Protein AF-A0A7H4PMA8-F1 (afdb_monomer_lite)

Foldseek 3Di:
DDLAPDPPCPDPLRDDDDDPVLVCVCVVPPDPVSSVVVSVVSVVVVVVVVVVVVVVVLQCLVLLLVQLVCLVPDDDDPPQQFDPLLVVLVVLDDCVVDDVVSVVLSVLCRRCVVVSVVSLVVVCVVPNCSSVSVLVVLLVLLVVCVVVVDDPVVSLVVQLVVSCVSNVDPPSVSSSSVSSNSSRPPPSSD

Sequence (190 aa):
MSNFFCDDVDSEDNLIALCRDCHKLFDNPRTIEGYREMYAIKKQLRQAAQIKNSQFNFKIEEEIKEIIDILSTLEPSEGSQLSYKAMRVDDKILPESGPAFKIKVKAQVAYFYTEIKKLFQQLDQRVPNTSEIIFNEVKTYYLILKRENLSQSEIYNHLINWIKTNTKETNSVAAEVLVCFFIQNCEVYS

Secondary structure (DSSP, 8-state):
----SSSSTT-TTT-----HHHHHHHHTT--HHHHHHHHHHHHHHHHHHHHHHHHH---THHHHHHHHHHHHH----TT----GGGGGGGGTS-GGG-HHHHHHHHHHHHHHHHHHHHHHHHHHHHSTTHHHHHHHHHHHHHHHHHHTT--HHHHHHHHHHHHHHHHT---HHHHHHHHHHHHHHSGGG-

Radius of gyration: 24.27 Å; chains: 1; bounding box: 62×29×68 Å

Structure (mmCIF, N/CA/C/O backbone):
data_AF-A0A7H4PMA8-F1
#
_entry.id   AF-A0A7H4PMA8-F1
#
loop_
_atom_site.group_PDB
_atom_site.id
_atom_site.type_symbol
_atom_site.label_atom_id
_atom_site.label_alt_id
_atom_site.label_comp_id
_atom_site.label_asym_id
_atom_site.label_entity_id
_atom_site.label_seq_id
_atom_site.pdbx_PDB_ins_code
_atom_site.Cartn_x
_atom_site.Cartn_y
_atom_site.Cartn_z
_atom_site.occupancy
_atom_site.B_iso_or_equiv
_atom_site.auth_seq_id
_atom_site.auth_comp_id
_atom_site.auth_asym_id
_atom_site.auth_atom_id
_atom_site.pdbx_PDB_model_num
ATOM 1 N N . MET A 1 1 ? 5.450 0.278 -38.776 1.00 45.16 1 MET A N 1
ATOM 2 C CA . MET A 1 1 ? 5.691 0.377 -37.322 1.00 45.16 1 MET A CA 1
ATOM 3 C C . MET A 1 1 ? 7.016 1.089 -37.149 1.00 45.16 1 MET A C 1
ATOM 5 O O . MET A 1 1 ? 7.977 0.676 -37.787 1.00 45.16 1 MET A O 1
ATOM 9 N N . SER A 1 2 ? 7.039 2.207 -36.429 1.00 52.31 2 SER A N 1
ATOM 10 C CA . SER A 1 2 ? 8.261 2.970 -36.169 1.00 52.31 2 SER A CA 1
ATOM 11 C C . SER A 1 2 ? 9.235 2.113 -35.352 1.00 52.31 2 SER A C 1
ATOM 13 O O . SER A 1 2 ? 8.844 1.481 -34.376 1.00 52.31 2 SER A O 1
ATOM 15 N N . ASN A 1 3 ? 10.499 2.054 -35.779 1.00 66.56 3 ASN A N 1
ATOM 16 C CA . ASN A 1 3 ? 11.561 1.295 -35.104 1.00 66.56 3 ASN A CA 1
ATOM 17 C C . ASN A 1 3 ? 12.288 2.128 -34.029 1.00 66.56 3 ASN A C 1
ATOM 19 O O . ASN A 1 3 ? 13.407 1.802 -33.648 1.00 66.56 3 ASN A O 1
ATOM 23 N N . PHE A 1 4 ? 11.675 3.214 -33.565 1.00 73.25 4 PHE A N 1
ATOM 24 C CA . PHE A 1 4 ? 12.278 4.154 -32.628 1.00 73.25 4 PHE A CA 1
ATOM 25 C C . PHE A 1 4 ? 11.574 4.086 -31.277 1.00 73.25 4 PHE A C 1
ATOM 27 O O . PHE A 1 4 ? 10.387 3.772 -31.190 1.00 73.25 4 PHE A O 1
ATOM 34 N N . PHE A 1 5 ? 12.327 4.340 -30.213 1.00 80.38 5 PHE A N 1
ATOM 35 C CA . PHE A 1 5 ? 11.797 4.458 -28.859 1.00 80.38 5 PHE A CA 1
ATOM 36 C C . PHE A 1 5 ? 11.250 5.857 -28.565 1.00 80.38 5 PHE A C 1
ATOM 38 O O . PHE A 1 5 ? 10.381 5.993 -27.709 1.00 80.38 5 PHE A O 1
ATOM 45 N N . CYS A 1 6 ? 11.766 6.864 -29.265 1.00 84.06 6 CYS A N 1
ATOM 46 C CA . CYS A 1 6 ? 11.319 8.249 -29.241 1.00 84.06 6 CYS A CA 1
ATOM 47 C C . CYS A 1 6 ? 11.193 8.746 -30.686 1.00 84.06 6 CYS A C 1
ATOM 49 O O . CYS A 1 6 ? 12.020 8.378 -31.522 1.00 84.06 6 CYS A O 1
ATOM 51 N N . ASP A 1 7 ? 10.184 9.570 -30.972 1.00 84.75 7 ASP A N 1
ATOM 52 C CA . ASP A 1 7 ? 9.989 10.150 -32.307 1.00 84.75 7 ASP A CA 1
ATOM 53 C C . ASP A 1 7 ? 11.107 11.138 -32.683 1.00 84.75 7 ASP A C 1
ATOM 55 O O . ASP A 1 7 ? 11.393 11.325 -33.865 1.00 84.75 7 ASP A O 1
ATOM 59 N N . ASP A 1 8 ? 11.777 11.722 -31.682 1.00 87.12 8 ASP A N 1
ATOM 60 C CA . ASP A 1 8 ? 13.037 12.435 -31.874 1.00 87.12 8 ASP A CA 1
ATOM 61 C C . ASP A 1 8 ? 14.175 11.433 -32.115 1.00 87.12 8 ASP A C 1
ATOM 63 O O . ASP A 1 8 ? 14.584 10.686 -31.221 1.00 87.12 8 ASP A O 1
ATOM 67 N N . VAL A 1 9 ? 14.686 11.417 -33.345 1.00 82.31 9 VAL A N 1
ATOM 68 C CA . VAL A 1 9 ? 15.736 10.496 -33.800 1.00 82.31 9 VAL A CA 1
ATOM 69 C C . VAL A 1 9 ? 17.037 10.628 -33.012 1.00 82.31 9 VAL A C 1
ATOM 71 O O . VAL A 1 9 ? 17.706 9.612 -32.818 1.00 82.31 9 VAL A O 1
ATOM 74 N N . ASP A 1 10 ? 17.348 11.820 -32.500 1.00 83.69 10 ASP A N 1
ATOM 75 C CA . ASP A 1 10 ? 18.584 12.099 -31.759 1.00 83.69 10 ASP A CA 1
ATOM 76 C C . ASP A 1 10 ? 18.423 11.933 -30.239 1.00 83.69 10 ASP A C 1
ATOM 78 O O . ASP A 1 10 ? 19.371 12.131 -29.476 1.00 83.69 10 ASP A O 1
ATOM 82 N N . SER A 1 11 ? 17.241 11.509 -29.783 1.00 88.12 11 SER A N 1
ATOM 83 C CA . SER A 1 11 ? 16.988 11.210 -28.376 1.00 88.12 11 SER A CA 1
ATOM 84 C C . SER A 1 11 ? 17.951 10.149 -27.837 1.00 88.12 11 SER A C 1
ATOM 86 O O . SER A 1 11 ? 18.178 9.105 -28.456 1.00 88.12 11 SER A O 1
ATOM 88 N N . GLU A 1 12 ? 18.435 10.345 -26.610 1.00 84.81 12 GLU A N 1
ATOM 89 C CA . GLU A 1 12 ? 19.245 9.360 -25.877 1.00 84.81 12 GLU A CA 1
ATOM 90 C C . GLU A 1 12 ? 18.550 7.991 -25.740 1.00 84.81 12 GLU A C 1
ATOM 92 O O . GLU A 1 12 ? 19.199 6.942 -25.614 1.00 84.81 12 GLU A O 1
ATOM 97 N N . ASP A 1 13 ? 17.216 7.971 -25.814 1.00 84.94 13 ASP A N 1
ATOM 98 C CA . ASP A 1 13 ? 16.426 6.743 -25.820 1.00 84.94 13 ASP A CA 1
ATOM 99 C C . ASP A 1 13 ? 16.689 5.872 -27.055 1.00 84.94 13 ASP A C 1
ATOM 101 O O . ASP A 1 13 ? 16.584 4.645 -26.964 1.00 84.94 13 ASP A O 1
ATOM 105 N N . ASN A 1 14 ? 17.084 6.484 -28.173 1.00 87.00 14 ASN A N 1
ATOM 106 C CA . ASN A 1 14 ? 17.421 5.818 -29.429 1.00 87.00 14 ASN A CA 1
ATOM 107 C C . ASN A 1 14 ? 18.918 5.464 -29.543 1.00 87.00 14 ASN A C 1
ATOM 109 O O . ASN A 1 14 ? 19.291 4.675 -30.413 1.00 87.00 14 ASN A O 1
ATOM 113 N N . LEU A 1 15 ? 19.777 5.982 -28.655 1.00 89.19 15 LEU A N 1
ATOM 114 C CA . LEU A 1 15 ? 21.225 5.745 -28.672 1.00 89.19 15 LEU A CA 1
ATOM 115 C C . LEU A 1 15 ? 21.627 4.536 -27.814 1.00 89.19 15 LEU A C 1
ATOM 117 O O . LEU A 1 15 ? 21.090 4.315 -26.730 1.00 89.19 15 LEU A O 1
ATOM 121 N N . ILE A 1 16 ? 22.617 3.753 -28.248 1.00 90.06 16 ILE A N 1
ATOM 122 C CA . ILE A 1 16 ? 23.201 2.656 -27.458 1.00 90.06 16 ILE A CA 1
ATOM 123 C C . ILE A 1 16 ? 24.719 2.822 -27.369 1.00 90.06 16 ILE A C 1
ATOM 125 O O . ILE A 1 16 ? 25.398 2.994 -28.377 1.00 90.06 16 ILE A O 1
ATOM 129 N N . ALA A 1 17 ? 25.255 2.773 -26.149 1.00 91.19 17 ALA A N 1
ATOM 130 C CA . ALA A 1 17 ? 26.694 2.803 -25.932 1.00 91.19 17 ALA A CA 1
ATOM 131 C C . ALA A 1 17 ? 27.291 1.421 -26.231 1.00 91.19 17 ALA A C 1
ATOM 133 O O . ALA A 1 17 ? 26.877 0.420 -25.645 1.00 91.19 17 ALA A O 1
ATOM 134 N N . LEU A 1 18 ? 28.276 1.375 -27.127 1.00 91.81 18 LEU A N 1
ATOM 135 C CA . LE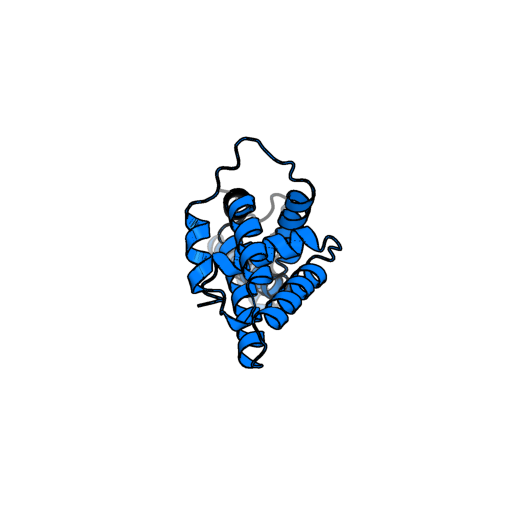U A 1 18 ? 28.981 0.158 -27.522 1.00 91.81 18 LEU A CA 1
ATOM 136 C C . LEU A 1 18 ? 30.476 0.307 -27.239 1.00 91.81 18 LEU A C 1
ATOM 138 O O . LEU A 1 18 ? 31.039 1.396 -27.361 1.00 91.81 18 LEU A O 1
ATOM 142 N N . CYS A 1 19 ? 31.143 -0.798 -26.900 1.00 94.88 19 CYS A N 1
ATOM 143 C CA . CYS A 1 19 ? 32.602 -0.818 -26.915 1.00 94.88 19 CYS A CA 1
ATOM 144 C C . CYS A 1 19 ? 33.119 -0.735 -28.362 1.00 94.88 19 CYS A C 1
ATOM 146 O O . CYS A 1 19 ? 32.370 -0.924 -29.325 1.00 94.88 19 CYS A O 1
ATOM 148 N N . ARG A 1 20 ? 34.424 -0.492 -28.519 1.00 94.06 20 ARG A N 1
ATOM 149 C CA . ARG A 1 20 ? 35.058 -0.329 -29.834 1.00 94.06 20 ARG A CA 1
ATOM 150 C C . ARG A 1 20 ? 34.808 -1.516 -30.772 1.00 94.06 20 ARG A C 1
ATOM 152 O O . ARG A 1 20 ? 34.536 -1.308 -31.952 1.00 94.06 20 ARG A O 1
ATOM 159 N N . ASP A 1 21 ? 34.879 -2.735 -30.247 1.00 93.94 21 ASP A N 1
ATOM 160 C CA . ASP A 1 21 ? 34.733 -3.952 -31.047 1.00 93.94 21 ASP A CA 1
ATOM 161 C C . ASP A 1 21 ? 33.276 -4.181 -31.467 1.00 93.94 21 ASP A C 1
ATOM 163 O O . ASP A 1 21 ? 33.011 -4.415 -32.646 1.00 93.94 21 ASP A O 1
ATOM 167 N N . CYS A 1 22 ? 32.321 -4.011 -30.544 1.00 91.62 22 CYS A N 1
ATOM 168 C CA . CYS A 1 22 ? 30.890 -4.105 -30.848 1.00 91.62 22 CYS A CA 1
ATOM 169 C C . CYS A 1 22 ? 30.445 -3.034 -31.851 1.00 91.62 22 CYS A C 1
ATOM 171 O O . CYS A 1 22 ? 29.685 -3.334 -32.766 1.00 91.62 22 CYS A O 1
ATOM 173 N N . HIS A 1 23 ? 30.955 -1.804 -31.727 1.00 91.75 23 HIS A N 1
ATOM 174 C CA . HIS A 1 2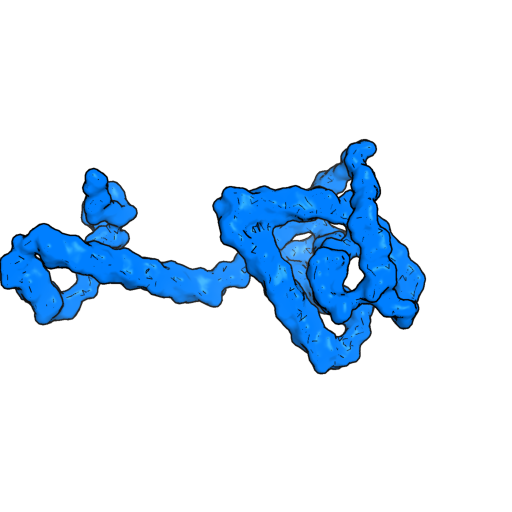3 ? 30.691 -0.741 -32.698 1.00 91.75 23 HIS A CA 1
ATOM 175 C C . HIS A 1 23 ? 31.226 -1.111 -34.084 1.00 91.75 23 HIS A C 1
ATOM 177 O O . HIS A 1 23 ? 30.545 -0.937 -35.092 1.00 91.75 23 HIS A O 1
ATOM 183 N N . LYS A 1 24 ? 32.455 -1.636 -34.154 1.00 90.94 24 LYS A N 1
ATOM 184 C CA . LYS A 1 24 ? 33.065 -2.031 -35.426 1.00 90.94 24 LYS A CA 1
ATOM 185 C C . LYS A 1 24 ? 32.276 -3.149 -36.109 1.00 90.94 24 LYS A C 1
ATOM 187 O O . LYS A 1 24 ? 32.095 -3.070 -37.322 1.00 90.94 24 LYS A O 1
ATOM 192 N N . LEU A 1 25 ? 31.820 -4.141 -35.340 1.00 88.69 25 LEU A N 1
ATOM 193 C CA . LEU A 1 25 ? 30.986 -5.247 -35.817 1.00 88.69 25 LEU A CA 1
ATOM 194 C C . LEU A 1 25 ? 29.628 -4.753 -36.331 1.00 88.69 25 LEU A C 1
ATOM 196 O O . LEU A 1 25 ? 29.161 -5.215 -37.364 1.00 88.69 25 LEU A O 1
ATOM 200 N N . PHE A 1 26 ? 29.021 -3.800 -35.625 1.00 88.31 26 PHE A N 1
ATOM 201 C CA . PHE A 1 26 ? 27.710 -3.259 -35.969 1.00 88.31 26 PHE A CA 1
ATOM 202 C C . PHE A 1 26 ? 27.715 -2.407 -37.250 1.00 88.31 26 PHE A C 1
ATOM 204 O O . PHE A 1 26 ? 26.795 -2.515 -38.059 1.00 88.31 26 PHE A O 1
ATOM 211 N N . ASP A 1 27 ? 28.744 -1.579 -37.454 1.00 88.00 27 ASP A N 1
ATOM 212 C CA . ASP A 1 27 ? 28.776 -0.620 -38.568 1.00 88.00 27 ASP A CA 1
ATOM 213 C C . ASP A 1 27 ? 29.417 -1.153 -39.863 1.00 88.00 27 ASP A C 1
ATOM 215 O O . ASP A 1 27 ? 29.292 -0.509 -40.906 1.00 88.00 27 ASP A O 1
ATOM 219 N N . ASN A 1 28 ? 30.081 -2.319 -39.851 1.00 88.19 28 ASN A N 1
ATOM 220 C CA . ASN A 1 28 ? 30.852 -2.817 -41.003 1.00 88.19 28 ASN A CA 1
ATOM 221 C C . ASN A 1 28 ? 30.579 -4.304 -41.343 1.00 88.19 28 ASN A C 1
ATOM 223 O O . ASN A 1 28 ? 31.344 -5.169 -40.909 1.00 88.19 28 ASN A O 1
ATOM 227 N N . PRO A 1 29 ? 29.577 -4.621 -42.190 1.00 87.00 29 PRO A N 1
ATOM 228 C CA . PRO A 1 29 ? 28.610 -3.705 -42.792 1.00 87.00 29 PRO A CA 1
ATOM 229 C C . PRO A 1 29 ? 27.415 -3.447 -41.873 1.00 87.00 29 PRO A C 1
ATOM 231 O O . PRO A 1 29 ? 26.952 -4.334 -41.157 1.00 87.00 29 PRO A O 1
ATOM 234 N N . ARG A 1 30 ? 26.846 -2.248 -41.973 1.00 87.31 30 ARG A N 1
ATOM 235 C CA . ARG A 1 30 ? 25.584 -1.923 -41.314 1.00 87.31 30 ARG A CA 1
ATOM 236 C C . ARG A 1 30 ? 24.423 -2.649 -41.997 1.00 87.31 30 ARG A C 1
ATOM 238 O O . ARG A 1 30 ? 24.184 -2.460 -43.189 1.00 87.31 30 ARG A O 1
ATOM 245 N N . THR A 1 31 ? 23.701 -3.474 -41.242 1.00 92.06 31 THR A N 1
ATOM 246 C CA . THR A 1 31 ? 22.583 -4.299 -41.737 1.00 92.06 31 THR A CA 1
ATOM 247 C C . THR A 1 31 ? 21.291 -4.027 -40.966 1.00 92.06 31 THR A C 1
ATOM 249 O O . THR A 1 31 ? 21.311 -3.532 -39.835 1.00 92.06 31 THR A O 1
ATOM 252 N N . ILE A 1 32 ? 20.145 -4.355 -41.571 1.00 89.38 32 ILE A N 1
ATOM 253 C CA . ILE A 1 32 ? 18.831 -4.234 -40.917 1.00 89.38 32 ILE A CA 1
ATOM 254 C C . ILE A 1 32 ? 18.737 -5.226 -39.751 1.00 89.38 32 ILE A C 1
ATOM 256 O O . ILE A 1 32 ? 18.191 -4.902 -38.696 1.00 89.38 32 ILE A O 1
ATOM 260 N N . GLU A 1 33 ? 19.290 -6.422 -39.928 1.00 89.50 33 GLU A N 1
ATOM 261 C CA . GLU A 1 33 ? 19.344 -7.487 -38.932 1.00 89.50 33 GLU A CA 1
ATOM 262 C C . GLU A 1 33 ? 20.153 -7.045 -37.711 1.00 89.50 33 GLU A C 1
ATOM 264 O O . GLU A 1 33 ? 19.636 -7.097 -36.595 1.00 89.50 33 GLU A O 1
ATOM 269 N N . GLY A 1 34 ? 21.360 -6.507 -37.926 1.00 89.38 34 GLY A N 1
ATOM 270 C CA . GLY A 1 34 ? 22.191 -5.967 -36.849 1.00 89.38 34 GLY A CA 1
ATOM 271 C C . GLY A 1 34 ? 21.515 -4.806 -36.117 1.00 89.38 34 GLY A C 1
ATOM 272 O O . GLY A 1 34 ? 21.590 -4.710 -34.894 1.00 89.38 34 GLY A O 1
ATOM 273 N N . TYR A 1 35 ? 20.780 -3.945 -36.830 1.00 89.50 35 TYR A N 1
ATOM 274 C CA . TYR A 1 35 ? 19.999 -2.878 -36.194 1.00 89.50 35 TYR A CA 1
ATOM 275 C C . TYR A 1 35 ? 18.885 -3.429 -35.297 1.00 89.50 35 TYR A C 1
ATOM 277 O O . TYR A 1 35 ? 18.712 -2.960 -34.172 1.00 89.50 35 TYR A O 1
ATOM 285 N N . ARG A 1 36 ? 18.143 -4.445 -35.754 1.00 89.88 36 ARG A N 1
ATOM 286 C CA . ARG A 1 36 ? 17.092 -5.091 -34.949 1.00 89.88 36 ARG A CA 1
ATOM 287 C C . ARG A 1 36 ? 17.658 -5.773 -33.708 1.00 89.88 36 ARG A C 1
ATOM 289 O O . ARG A 1 36 ? 17.023 -5.718 -32.656 1.00 89.88 36 ARG A O 1
ATOM 296 N N . GLU A 1 37 ? 18.841 -6.371 -33.815 1.00 90.88 37 GLU A N 1
ATOM 297 C CA . GLU A 1 37 ? 19.554 -6.944 -32.673 1.00 90.88 37 GLU A CA 1
ATOM 298 C C . GLU A 1 37 ? 19.918 -5.861 -31.649 1.00 90.88 37 GLU A C 1
ATOM 300 O O . GLU A 1 37 ? 19.558 -5.980 -30.477 1.00 90.88 37 GLU A O 1
ATOM 305 N N . MET A 1 38 ? 20.522 -4.751 -32.087 1.00 91.19 38 MET A N 1
ATOM 306 C CA . MET A 1 38 ? 20.848 -3.629 -31.197 1.00 91.19 38 MET A CA 1
ATOM 307 C C . MET A 1 38 ? 19.602 -3.004 -30.562 1.00 91.19 38 MET A C 1
ATOM 309 O O . MET A 1 38 ? 19.615 -2.681 -29.373 1.00 91.19 38 MET A O 1
ATOM 313 N N . TYR A 1 39 ? 18.503 -2.882 -31.311 1.00 90.81 39 TYR A N 1
ATOM 314 C CA . TYR A 1 39 ? 17.219 -2.427 -30.779 1.00 90.81 39 TYR A CA 1
ATOM 315 C C . TYR A 1 39 ? 16.699 -3.371 -29.685 1.00 90.81 39 TYR A C 1
ATOM 317 O O . TYR A 1 39 ? 16.276 -2.912 -28.623 1.00 90.81 39 TYR A O 1
ATOM 325 N N . ALA A 1 40 ? 16.762 -4.688 -29.904 1.00 91.56 40 ALA A N 1
ATOM 326 C CA . ALA A 1 40 ? 16.352 -5.679 -28.913 1.00 91.56 40 ALA A CA 1
ATOM 327 C C . ALA A 1 40 ? 17.216 -5.605 -27.642 1.00 91.56 40 ALA A C 1
ATOM 329 O O . ALA A 1 40 ? 16.668 -5.590 -26.537 1.00 91.56 40 ALA A O 1
ATOM 330 N N . ILE A 1 41 ? 18.538 -5.465 -27.789 1.00 92.81 41 ILE A N 1
ATOM 331 C CA . ILE A 1 41 ? 19.471 -5.280 -26.668 1.00 92.81 41 ILE A CA 1
ATOM 332 C C . ILE A 1 41 ? 19.146 -3.988 -25.910 1.00 92.81 41 ILE A C 1
ATOM 334 O O . ILE A 1 41 ? 18.966 -4.022 -24.693 1.00 92.81 41 ILE A O 1
ATOM 338 N N . LYS A 1 42 ? 18.996 -2.846 -26.598 1.00 92.56 42 LYS A N 1
ATOM 339 C CA . LYS A 1 42 ? 18.625 -1.567 -25.965 1.00 92.56 42 LYS A CA 1
ATOM 340 C C . LYS A 1 42 ? 17.293 -1.687 -25.229 1.00 92.56 42 LYS A C 1
ATOM 342 O O . LYS A 1 42 ? 17.188 -1.201 -24.106 1.00 92.56 42 LYS A O 1
ATOM 347 N N . LYS A 1 43 ? 16.296 -2.365 -25.808 1.00 92.31 43 LYS A N 1
ATOM 348 C CA . LYS A 1 43 ? 15.000 -2.607 -25.159 1.00 92.31 43 LYS A CA 1
ATOM 349 C C . LYS A 1 43 ? 15.170 -3.370 -23.845 1.00 92.31 43 LYS A C 1
ATOM 351 O O . LYS A 1 43 ? 14.629 -2.938 -22.831 1.00 92.31 43 LYS A O 1
ATOM 356 N N . GLN A 1 44 ? 15.946 -4.454 -23.848 1.00 92.06 44 GLN A N 1
ATOM 357 C CA . GLN A 1 44 ? 16.232 -5.239 -22.643 1.00 92.06 44 GLN A CA 1
ATOM 358 C C . GLN A 1 44 ? 16.992 -4.421 -21.593 1.00 92.06 44 GLN A C 1
ATOM 360 O O . GLN A 1 44 ? 16.623 -4.437 -20.422 1.00 92.06 44 GLN A O 1
ATOM 365 N N . LEU A 1 45 ? 18.008 -3.655 -22.003 1.00 91.56 45 LEU A N 1
ATOM 366 C CA . LEU A 1 45 ? 18.774 -2.791 -21.102 1.00 91.56 45 LEU A CA 1
ATOM 367 C C . LEU A 1 45 ? 17.905 -1.690 -20.484 1.00 91.56 45 LEU A C 1
ATOM 369 O O . LEU A 1 45 ? 18.016 -1.435 -19.287 1.00 91.56 45 LEU A O 1
ATOM 373 N N . ARG A 1 46 ? 17.010 -1.066 -21.263 1.00 89.69 46 ARG A N 1
ATOM 374 C CA . ARG A 1 46 ? 16.050 -0.074 -20.751 1.00 89.69 46 ARG A CA 1
ATOM 375 C C . ARG A 1 46 ? 15.092 -0.703 -19.751 1.00 89.69 46 ARG A C 1
ATOM 377 O O . ARG A 1 46 ? 14.905 -0.140 -18.681 1.00 89.69 46 ARG A O 1
ATOM 384 N N . GLN A 1 47 ? 14.535 -1.871 -20.064 1.00 87.50 47 GLN A N 1
ATOM 385 C CA . GLN A 1 47 ? 13.663 -2.597 -19.140 1.00 87.50 47 GLN A CA 1
ATOM 386 C C . GLN A 1 47 ? 14.396 -2.950 -17.841 1.00 87.50 47 GLN A C 1
ATOM 388 O O . GLN A 1 47 ? 13.884 -2.681 -16.760 1.00 87.50 47 GLN A O 1
ATOM 393 N N . ALA A 1 48 ? 15.621 -3.472 -17.922 1.00 87.38 48 ALA A N 1
ATOM 394 C CA . ALA A 1 48 ? 16.432 -3.781 -16.747 1.00 87.38 48 ALA A CA 1
ATOM 395 C C . ALA A 1 48 ? 16.763 -2.527 -15.918 1.00 87.38 48 ALA A C 1
ATOM 397 O O . ALA A 1 48 ? 16.691 -2.564 -14.691 1.00 87.38 48 ALA A O 1
ATOM 398 N N . ALA A 1 49 ? 17.084 -1.406 -16.571 1.00 85.69 49 ALA A N 1
ATOM 399 C CA . ALA A 1 49 ? 17.328 -0.131 -15.903 1.00 85.69 49 ALA A CA 1
ATOM 400 C C . ALA A 1 49 ? 16.059 0.419 -15.234 1.00 85.69 49 ALA A C 1
ATOM 402 O O . ALA A 1 49 ? 16.125 0.871 -14.095 1.00 85.69 49 ALA A O 1
ATOM 403 N N . GLN A 1 50 ? 14.904 0.330 -15.900 1.00 82.69 50 GLN A N 1
ATOM 404 C CA . GLN A 1 50 ? 13.607 0.704 -15.334 1.00 82.69 50 GLN A CA 1
ATOM 405 C C . GLN A 1 50 ? 13.270 -0.145 -14.109 1.00 82.69 50 GLN A C 1
ATOM 407 O O . GLN A 1 50 ? 12.950 0.424 -13.075 1.00 82.69 50 GLN A O 1
ATOM 412 N N . ILE A 1 51 ? 13.427 -1.472 -14.187 1.00 80.88 51 ILE A N 1
ATOM 413 C CA . ILE A 1 51 ? 13.208 -2.391 -13.058 1.00 80.88 51 ILE A CA 1
ATOM 414 C C . ILE A 1 51 ? 14.137 -2.046 -11.888 1.00 80.88 51 ILE A C 1
ATOM 416 O O . ILE A 1 51 ? 13.704 -1.957 -10.738 1.00 80.88 51 ILE A O 1
ATOM 420 N N . LYS A 1 52 ? 15.420 -1.810 -12.177 1.00 78.69 52 LYS A N 1
ATOM 421 C CA . LYS A 1 52 ? 16.406 -1.434 -11.161 1.00 78.69 52 LYS A CA 1
ATOM 422 C C . LYS A 1 52 ? 16.052 -0.099 -10.505 1.00 78.69 52 LYS A C 1
ATOM 424 O O . LYS A 1 52 ? 16.147 0.011 -9.291 1.00 78.69 52 LYS A O 1
ATOM 429 N N . ASN A 1 53 ? 15.609 0.891 -11.276 1.00 73.31 53 ASN A N 1
ATOM 430 C CA . ASN A 1 53 ? 15.176 2.182 -10.744 1.00 73.31 53 ASN A CA 1
ATOM 431 C C . ASN A 1 53 ? 13.862 2.068 -9.954 1.00 73.31 53 ASN A C 1
ATOM 433 O O . ASN A 1 53 ? 13.748 2.670 -8.890 1.00 73.31 53 ASN A O 1
ATOM 437 N N . SER A 1 54 ? 12.901 1.254 -10.406 1.00 63.31 54 SER A N 1
ATOM 438 C CA . SER A 1 54 ? 11.665 0.996 -9.655 1.00 63.31 54 SER A CA 1
ATOM 439 C C . SER A 1 54 ? 11.932 0.285 -8.331 1.00 63.31 54 SER A C 1
ATOM 441 O O . SER A 1 54 ? 11.228 0.534 -7.364 1.00 63.31 54 SER A O 1
ATOM 443 N N . GLN A 1 55 ? 12.990 -0.528 -8.241 1.00 57.53 55 GLN A N 1
ATOM 444 C CA . GLN A 1 55 ? 13.390 -1.194 -6.998 1.00 57.53 55 GLN A CA 1
ATOM 445 C C . GLN A 1 55 ? 13.797 -0.203 -5.889 1.00 57.53 55 GLN A C 1
ATOM 447 O O . GLN A 1 55 ? 13.657 -0.525 -4.713 1.00 57.53 55 GLN A O 1
ATOM 452 N N . PHE A 1 56 ? 14.255 1.003 -6.246 1.00 50.97 56 PHE A N 1
ATOM 453 C CA . PHE A 1 56 ? 14.541 2.089 -5.295 1.00 50.97 56 PHE A CA 1
ATOM 454 C C . PHE A 1 56 ? 13.349 3.037 -5.078 1.00 50.97 56 PHE A C 1
ATOM 456 O O . PHE A 1 56 ? 13.320 3.756 -4.082 1.00 50.97 56 PHE A O 1
ATOM 463 N N . ASN A 1 57 ? 12.368 3.012 -5.985 1.00 48.38 57 ASN A N 1
ATOM 464 C CA . ASN A 1 57 ? 11.193 3.886 -6.007 1.00 48.38 57 ASN A CA 1
ATOM 465 C C . ASN A 1 57 ? 9.887 3.144 -5.668 1.00 48.38 57 ASN A C 1
ATOM 467 O O . ASN A 1 57 ? 8.824 3.598 -6.080 1.00 48.38 57 ASN A O 1
ATOM 471 N N . PHE A 1 58 ? 9.935 2.037 -4.916 1.00 52.75 58 PHE A N 1
ATOM 472 C CA . PHE A 1 58 ? 8.760 1.401 -4.285 1.00 52.75 58 PHE A CA 1
ATOM 473 C C . PHE A 1 58 ? 8.180 2.316 -3.189 1.00 52.75 58 PHE A C 1
ATOM 475 O O . PHE A 1 58 ? 8.125 1.998 -2.007 1.00 52.75 58 PHE A O 1
ATOM 482 N N . LYS A 1 59 ? 7.829 3.537 -3.570 1.00 57.12 59 LYS A N 1
ATOM 483 C CA . LYS A 1 59 ? 7.200 4.520 -2.716 1.00 57.12 59 LYS A CA 1
ATOM 484 C C . LYS A 1 59 ? 5.731 4.481 -3.063 1.00 57.12 59 LYS A C 1
ATOM 486 O O . LYS A 1 59 ? 5.253 5.338 -3.787 1.00 57.12 59 LYS A O 1
ATOM 491 N N . ILE A 1 60 ? 5.015 3.558 -2.430 1.00 63.00 60 ILE A N 1
ATOM 492 C CA . ILE A 1 60 ? 3.555 3.642 -2.288 1.00 63.00 60 ILE A CA 1
ATOM 493 C C . ILE A 1 60 ? 3.102 4.901 -1.510 1.00 63.00 60 ILE A C 1
ATOM 495 O O . ILE A 1 60 ? 1.937 5.044 -1.147 1.00 63.00 60 ILE A O 1
ATOM 499 N N . GLU A 1 61 ? 4.049 5.790 -1.184 1.00 72.38 61 GLU A N 1
ATOM 500 C CA . GLU A 1 61 ? 3.871 7.055 -0.488 1.00 72.38 61 GLU A CA 1
ATOM 501 C C . GLU A 1 61 ? 2.865 7.946 -1.216 1.00 72.38 61 GLU A C 1
ATOM 503 O O . GLU A 1 61 ? 2.010 8.525 -0.553 1.00 72.38 61 GLU A O 1
ATOM 508 N N . GLU A 1 62 ? 2.934 8.042 -2.548 1.00 81.00 62 GLU A N 1
ATOM 509 C CA . GLU A 1 62 ? 2.056 8.927 -3.321 1.00 81.00 62 GLU A CA 1
ATOM 510 C C . GLU A 1 62 ? 0.633 8.365 -3.415 1.00 81.00 62 GLU A C 1
ATOM 512 O O . GLU A 1 62 ? -0.331 9.091 -3.176 1.00 81.00 62 GLU A O 1
ATOM 517 N N . GLU A 1 63 ? 0.482 7.062 -3.655 1.00 84.81 63 GLU A N 1
ATOM 518 C CA . GLU A 1 63 ? -0.825 6.412 -3.750 1.00 84.81 63 GLU A CA 1
ATOM 519 C C . GLU A 1 63 ? -1.538 6.329 -2.396 1.00 84.81 63 GLU A C 1
ATOM 521 O O . GLU A 1 63 ? -2.739 6.589 -2.311 1.00 84.81 63 GLU A O 1
ATOM 526 N N . ILE A 1 64 ? -0.819 6.007 -1.311 1.00 84.38 64 ILE A N 1
ATOM 527 C CA . ILE A 1 64 ? -1.397 6.052 0.041 1.00 84.38 64 ILE A CA 1
ATOM 528 C C . ILE A 1 64 ? -1.752 7.497 0.403 1.00 84.38 64 ILE A C 1
ATOM 530 O O . ILE A 1 64 ? -2.811 7.724 0.993 1.00 84.38 64 ILE A O 1
ATOM 534 N N . LYS A 1 65 ? -0.906 8.474 0.057 1.00 86.25 65 LYS A N 1
ATOM 535 C CA . LYS A 1 65 ? -1.196 9.891 0.299 1.00 86.25 65 LYS A CA 1
ATOM 536 C C . LYS A 1 65 ? -2.475 10.327 -0.408 1.00 86.25 65 LYS A C 1
ATOM 538 O O . LYS A 1 65 ? -3.326 10.923 0.241 1.00 86.25 65 LYS A O 1
ATOM 543 N N . GLU A 1 66 ? -2.664 9.954 -1.672 1.00 88.06 66 GLU A N 1
ATOM 544 C CA . GLU A 1 66 ? -3.895 10.258 -2.410 1.00 88.06 66 GLU A CA 1
ATOM 545 C C . GLU A 1 66 ? -5.138 9.708 -1.690 1.00 88.06 66 GLU A C 1
ATOM 547 O O . GLU A 1 66 ? -6.133 10.416 -1.524 1.00 88.06 66 GLU A O 1
ATOM 552 N N . ILE A 1 67 ? -5.072 8.468 -1.191 1.00 87.75 67 ILE A N 1
ATOM 553 C CA . ILE A 1 67 ? -6.166 7.880 -0.405 1.00 87.75 67 ILE A CA 1
ATOM 554 C C . ILE A 1 67 ? -6.422 8.691 0.870 1.00 87.75 67 ILE A C 1
ATOM 556 O O . ILE A 1 67 ? -7.577 8.961 1.193 1.00 87.75 67 ILE A O 1
ATOM 560 N N . ILE A 1 68 ? -5.374 9.074 1.604 1.00 87.50 68 ILE A N 1
ATOM 561 C CA . ILE A 1 68 ? -5.496 9.858 2.843 1.00 87.50 68 ILE A CA 1
ATOM 562 C C . ILE A 1 68 ? -6.122 11.228 2.572 1.00 87.50 68 ILE A C 1
ATOM 564 O O . ILE A 1 68 ? -7.018 11.636 3.314 1.00 87.50 68 ILE A O 1
ATOM 568 N N . ASP A 1 69 ? -5.693 11.911 1.513 1.00 87.44 69 ASP A N 1
ATOM 569 C CA . ASP A 1 69 ? -6.200 13.230 1.133 1.00 87.44 69 ASP A CA 1
ATOM 570 C C . ASP A 1 69 ? -7.696 13.160 0.805 1.00 87.44 69 ASP A C 1
ATOM 572 O O . ASP A 1 69 ? -8.491 13.956 1.316 1.00 87.44 69 ASP A O 1
ATOM 576 N N . ILE A 1 70 ? -8.122 12.146 0.047 1.00 86.44 70 ILE A N 1
ATOM 577 C CA . ILE A 1 70 ? -9.543 11.933 -0.245 1.00 86.44 70 ILE A CA 1
ATOM 578 C C . ILE A 1 70 ? -10.307 11.601 1.040 1.00 86.44 70 ILE A C 1
ATOM 580 O O . ILE A 1 70 ? -11.308 12.246 1.340 1.00 86.44 70 ILE A O 1
ATOM 584 N N . LEU A 1 71 ? -9.811 10.663 1.855 1.00 85.75 71 LEU A N 1
ATOM 585 C CA . LEU A 1 71 ? -10.434 10.301 3.134 1.00 85.75 71 LEU A CA 1
ATOM 586 C C . LEU A 1 71 ? -10.608 11.504 4.071 1.00 85.75 71 LEU A C 1
ATOM 588 O O . LEU A 1 71 ? -11.581 11.553 4.820 1.00 85.75 71 LEU A O 1
ATOM 592 N N . SER A 1 72 ? -9.690 12.473 4.027 1.00 83.25 72 SER A N 1
ATOM 593 C CA . SER A 1 72 ? -9.743 13.680 4.857 1.00 83.25 72 SER A CA 1
ATOM 594 C C . SER A 1 72 ? -10.847 14.667 4.473 1.00 83.25 72 SER A C 1
ATOM 596 O O . SER A 1 72 ? -11.236 15.491 5.299 1.00 83.25 72 SER A O 1
ATOM 598 N N . THR A 1 73 ? -11.349 14.577 3.241 1.00 84.31 73 THR A N 1
ATOM 599 C CA . THR A 1 73 ? -12.357 15.484 2.671 1.00 84.31 73 THR A CA 1
ATOM 600 C C . THR A 1 73 ? -13.693 14.797 2.401 1.00 84.31 73 THR A C 1
ATOM 602 O O . THR A 1 73 ? -14.643 15.455 1.984 1.00 84.31 73 THR A O 1
ATOM 605 N N . LEU A 1 74 ? -13.791 13.485 2.654 1.00 79.00 74 LEU A N 1
ATOM 606 C CA . LEU A 1 74 ? -15.028 12.733 2.483 1.00 79.00 74 LEU A CA 1
ATOM 607 C C . LEU A 1 74 ? -16.122 13.265 3.409 1.00 79.00 74 LEU A C 1
ATOM 609 O O . LEU A 1 74 ? -16.094 13.068 4.626 1.00 79.00 74 LEU A O 1
ATOM 613 N N . GLU A 1 75 ? -17.133 13.874 2.804 1.00 69.19 75 GLU A N 1
ATOM 614 C CA . GLU A 1 75 ? -18.361 14.213 3.501 1.00 69.19 75 GLU A CA 1
ATOM 615 C C . GLU A 1 75 ? -19.259 12.978 3.675 1.00 69.19 75 GLU A C 1
ATOM 617 O O . GLU A 1 75 ? -19.224 12.041 2.865 1.00 69.19 75 GLU A O 1
ATOM 622 N N . PRO A 1 76 ? -20.099 12.954 4.722 1.00 59.84 76 PRO A N 1
ATOM 623 C CA . PRO A 1 76 ? -21.108 11.923 4.876 1.00 59.84 76 PRO A CA 1
ATOM 624 C C . PRO A 1 76 ? -22.076 11.913 3.695 1.00 59.84 76 PRO A C 1
ATOM 626 O O . PRO A 1 76 ? -22.933 12.782 3.575 1.00 59.84 76 PRO A O 1
ATOM 629 N N . SER A 1 77 ? -21.972 10.906 2.825 1.00 57.25 77 SER A N 1
ATOM 630 C CA . SER A 1 77 ? -23.016 10.661 1.831 1.00 57.25 77 SER A CA 1
ATOM 631 C C . SER A 1 77 ? -24.132 9.811 2.446 1.00 57.25 77 SER A C 1
ATOM 633 O O . SER A 1 77 ? -23.879 8.776 3.074 1.00 57.25 77 SER A O 1
ATOM 635 N N . GLU A 1 78 ? -25.380 10.232 2.228 1.00 48.03 78 GLU A N 1
ATOM 636 C CA . GLU A 1 78 ? -26.608 9.575 2.716 1.00 48.03 78 GLU A CA 1
ATOM 637 C C . GLU A 1 78 ? -26.774 8.123 2.211 1.00 48.03 78 GLU A C 1
ATOM 639 O O . GLU A 1 78 ? -27.603 7.371 2.716 1.00 48.03 78 GLU A O 1
ATOM 644 N N . GLY A 1 79 ? -25.960 7.703 1.234 1.00 49.47 79 GLY A N 1
ATOM 645 C CA . GLY A 1 79 ? -25.950 6.364 0.641 1.00 49.47 79 GLY A CA 1
ATOM 646 C C . GLY A 1 79 ? -24.873 5.417 1.178 1.00 49.47 79 GLY A C 1
ATOM 647 O O . GLY A 1 79 ? -24.669 4.353 0.589 1.00 49.47 79 GLY A O 1
ATOM 648 N N . SER A 1 80 ? -24.164 5.773 2.255 1.00 52.03 80 SER A N 1
ATOM 649 C CA . SER A 1 80 ? -23.177 4.903 2.913 1.00 52.03 80 SER A CA 1
ATOM 650 C C . SER A 1 80 ? -23.864 3.714 3.604 1.00 52.03 80 SER A C 1
ATOM 652 O O . SER A 1 80 ? -24.014 3.642 4.820 1.00 52.03 80 SER A O 1
ATOM 654 N N . GLN A 1 81 ? -24.319 2.744 2.807 1.00 52.34 81 GLN A N 1
ATOM 655 C CA . GLN A 1 81 ? -24.781 1.461 3.319 1.00 52.34 81 GLN A CA 1
ATOM 656 C C . GLN A 1 81 ? -23.636 0.799 4.086 1.00 52.34 81 GLN A C 1
ATOM 658 O O . GLN A 1 81 ? -22.593 0.477 3.511 1.00 52.34 81 GLN A O 1
ATOM 663 N N . LEU A 1 82 ? -23.865 0.585 5.385 1.00 55.25 82 LEU A N 1
ATOM 664 C CA . LEU A 1 82 ? -23.015 -0.218 6.256 1.00 55.25 82 LEU A CA 1
ATOM 665 C C . LEU A 1 82 ? -22.644 -1.516 5.530 1.00 55.25 82 LEU A C 1
ATOM 667 O O . LEU A 1 82 ? -23.505 -2.324 5.176 1.00 55.25 82 LEU A O 1
ATOM 671 N N . SER A 1 83 ? -21.352 -1.710 5.277 1.00 55.75 83 SER A N 1
ATOM 672 C CA . SER A 1 83 ? -20.873 -2.905 4.587 1.00 55.75 83 SER A CA 1
ATOM 673 C C . SER A 1 83 ? -21.127 -4.141 5.455 1.00 55.75 83 SER A C 1
ATOM 675 O O . SER A 1 83 ? -20.553 -4.265 6.536 1.00 55.75 83 SER A O 1
ATOM 677 N N . TYR A 1 84 ? -21.911 -5.111 4.965 1.00 52.00 84 TYR A N 1
ATOM 678 C CA . TYR A 1 84 ? -22.102 -6.419 5.624 1.00 52.00 84 TYR A CA 1
ATOM 679 C C . TYR A 1 84 ? -20.769 -7.140 5.912 1.00 52.00 84 TYR A C 1
ATOM 681 O O . TYR A 1 84 ? -20.675 -7.938 6.845 1.00 52.00 84 TYR A O 1
ATOM 689 N N . LYS A 1 85 ? -19.696 -6.829 5.163 1.00 51.75 85 LYS A N 1
ATOM 690 C CA . LYS A 1 85 ? -18.347 -7.356 5.425 1.00 51.75 85 LYS A CA 1
ATOM 691 C C . LYS A 1 85 ? -17.743 -6.855 6.740 1.00 51.75 85 LYS A C 1
ATOM 693 O O . LYS A 1 85 ? -16.831 -7.511 7.230 1.00 51.75 85 LYS A O 1
ATOM 698 N N . ALA A 1 86 ? -18.233 -5.765 7.335 1.00 50.94 86 ALA A N 1
ATOM 699 C CA . ALA A 1 86 ? -17.774 -5.273 8.638 1.00 50.94 86 ALA A CA 1
ATOM 700 C C . ALA A 1 86 ? -18.073 -6.248 9.793 1.00 50.94 86 ALA A C 1
ATOM 702 O O . ALA A 1 86 ? -17.419 -6.192 10.832 1.00 50.94 86 ALA A O 1
ATOM 703 N N . MET A 1 87 ? -18.999 -7.196 9.600 1.00 52.41 87 MET A N 1
ATOM 704 C CA . MET A 1 87 ? -19.343 -8.199 10.614 1.00 52.41 87 MET A CA 1
ATOM 705 C C . MET A 1 87 ? -18.214 -9.205 10.902 1.00 52.41 87 MET A C 1
ATOM 707 O O . MET A 1 87 ? -18.249 -9.848 11.940 1.00 52.41 87 MET A O 1
ATOM 711 N N . ARG A 1 88 ? -17.189 -9.324 10.040 1.00 60.19 88 ARG A N 1
ATOM 712 C CA . ARG A 1 88 ? -16.042 -10.235 10.261 1.00 60.19 88 ARG A CA 1
ATOM 713 C C . ARG A 1 88 ? -14.852 -9.609 11.001 1.00 60.19 88 ARG A C 1
ATOM 715 O O . ARG A 1 88 ? -13.862 -10.293 11.229 1.00 60.19 88 ARG A O 1
ATOM 722 N N . VAL A 1 89 ? -14.932 -8.329 11.384 1.00 60.62 89 VAL A N 1
ATOM 723 C CA . VAL A 1 89 ? -13.904 -7.690 12.237 1.00 60.62 89 VAL A CA 1
ATOM 724 C C . VAL A 1 89 ? -13.847 -8.375 13.610 1.00 60.62 89 VAL A C 1
ATOM 726 O O . VAL A 1 89 ? -12.802 -8.393 14.257 1.00 60.62 89 VAL A O 1
ATOM 729 N N . ASP A 1 90 ? -14.973 -8.950 14.053 1.00 60.53 90 ASP A N 1
ATOM 730 C CA . ASP A 1 90 ? -15.110 -9.622 15.347 1.00 60.53 90 ASP A CA 1
ATOM 731 C C . ASP A 1 90 ? -14.075 -10.709 15.598 1.00 60.53 90 ASP A C 1
ATOM 733 O O . ASP A 1 90 ? -13.590 -10.804 16.724 1.00 60.53 90 ASP A O 1
ATOM 737 N N . ASP A 1 91 ? -13.734 -11.463 14.556 1.00 67.31 91 ASP A N 1
ATOM 738 C CA . ASP A 1 91 ? -12.851 -12.627 14.638 1.00 67.31 91 ASP A CA 1
ATOM 739 C C . ASP A 1 91 ? -11.364 -12.232 14.648 1.00 67.31 91 ASP A C 1
ATOM 741 O O . ASP A 1 91 ? -10.501 -13.063 14.911 1.00 67.31 91 ASP A O 1
ATOM 745 N N . LYS A 1 92 ? -11.057 -10.960 14.359 1.00 73.31 92 LYS A N 1
ATOM 746 C CA . LYS A 1 92 ? -9.691 -10.437 14.191 1.00 73.31 92 LYS A CA 1
ATOM 747 C C . LYS A 1 92 ? -9.196 -9.611 15.378 1.00 73.31 92 LYS A C 1
ATOM 749 O O . LYS A 1 92 ? -7.993 -9.424 15.558 1.00 73.31 92 LYS A O 1
ATOM 754 N N . ILE A 1 93 ? -10.111 -9.074 16.183 1.00 78.44 93 ILE A N 1
ATOM 755 C CA . ILE A 1 93 ? -9.766 -8.255 17.349 1.00 78.44 93 ILE A CA 1
ATOM 756 C C . ILE A 1 93 ? -9.877 -9.115 18.597 1.00 78.44 93 ILE A C 1
ATOM 758 O O . ILE A 1 93 ? -10.968 -9.558 18.964 1.00 78.44 93 ILE A O 1
ATOM 762 N N . LEU A 1 94 ? -8.740 -9.314 19.254 1.00 77.38 94 LEU A N 1
ATOM 763 C CA . LEU A 1 94 ? -8.647 -10.136 20.443 1.00 77.38 94 LEU A CA 1
ATOM 764 C C . LEU A 1 94 ? -9.304 -9.428 21.649 1.00 77.38 94 LEU A C 1
ATOM 766 O O . LEU A 1 94 ? -9.287 -8.191 21.723 1.00 77.38 94 LEU A O 1
ATOM 770 N N . PRO A 1 95 ? -9.922 -10.171 22.588 1.00 75.44 95 PRO A N 1
ATOM 771 C CA . PRO A 1 95 ? -10.657 -9.584 23.711 1.00 75.44 95 PRO A CA 1
ATOM 772 C C . PRO A 1 95 ? -9.828 -8.642 24.598 1.00 75.44 95 PRO A C 1
ATOM 774 O O . PRO A 1 95 ? -10.370 -7.662 25.112 1.00 75.44 95 PRO A O 1
ATOM 777 N N . GLU A 1 96 ? -8.528 -8.898 24.758 1.00 80.75 96 GLU A N 1
ATOM 778 C CA . GLU A 1 96 ? -7.608 -8.090 25.567 1.00 80.75 96 GLU A CA 1
ATOM 779 C C . GLU A 1 96 ? -7.392 -6.673 25.027 1.00 80.75 96 GLU A C 1
ATOM 781 O O . GLU A 1 96 ? -7.032 -5.779 25.789 1.00 80.75 96 GLU A O 1
ATOM 786 N N . SER A 1 97 ? -7.683 -6.430 23.745 1.00 81.88 97 SER A N 1
ATOM 787 C CA . SER A 1 97 ? -7.655 -5.089 23.144 1.00 81.88 97 SER A CA 1
ATOM 788 C C . SER A 1 97 ? -8.772 -4.180 23.676 1.00 81.88 97 SER A C 1
ATOM 790 O O . SER A 1 97 ? -8.733 -2.961 23.508 1.00 81.88 97 SER A O 1
ATOM 792 N N . GLY A 1 98 ? -9.774 -4.760 24.342 1.00 83.44 98 GLY A N 1
ATOM 793 C CA . GLY A 1 98 ? -10.850 -4.047 25.013 1.00 83.44 98 GLY A CA 1
ATOM 794 C C . GLY A 1 98 ? -12.011 -3.629 24.094 1.00 83.44 98 GLY A C 1
ATOM 795 O O . GLY A 1 98 ? -11.859 -3.434 22.883 1.00 83.44 98 GLY A O 1
ATOM 796 N N . PRO A 1 99 ? -13.217 -3.452 24.666 1.00 85.06 99 PRO A N 1
ATOM 797 C CA . PRO A 1 99 ? -14.440 -3.214 23.899 1.00 85.06 99 PRO A CA 1
ATOM 798 C C . PRO A 1 99 ? -14.427 -1.882 23.136 1.00 85.06 99 PRO A C 1
ATOM 800 O O . PRO A 1 99 ? -14.933 -1.817 22.018 1.00 85.06 99 PRO A O 1
ATOM 803 N N . ALA A 1 100 ? -13.819 -0.832 23.697 1.00 86.75 100 ALA A N 1
ATOM 804 C CA . ALA A 1 100 ? -13.749 0.482 23.057 1.00 86.75 100 ALA A CA 1
ATOM 805 C C . ALA A 1 100 ? -12.937 0.449 21.752 1.00 86.75 100 ALA A C 1
ATOM 807 O O . ALA A 1 100 ? -13.383 0.979 20.733 1.00 86.75 100 ALA A O 1
ATOM 808 N N . PHE A 1 101 ? -11.781 -0.225 21.758 1.00 86.50 101 PHE A N 1
ATOM 809 C CA . PHE A 1 101 ? -10.963 -0.409 20.560 1.00 86.50 101 PHE A CA 1
ATOM 810 C C . PHE A 1 101 ? -11.735 -1.179 19.487 1.00 86.50 101 PHE A C 1
ATOM 812 O O . PHE A 1 101 ? -11.821 -0.747 18.337 1.00 86.50 101 PHE A O 1
ATOM 819 N N . LYS A 1 102 ? -12.386 -2.274 19.890 1.00 83.88 102 LYS A N 1
ATOM 820 C CA . LYS A 1 102 ? -13.198 -3.103 19.000 1.00 83.88 102 LYS A CA 1
ATOM 821 C C . LYS A 1 102 ? -14.341 -2.323 18.342 1.00 83.88 102 LYS A C 1
ATOM 823 O O . LYS A 1 102 ? -14.533 -2.428 17.132 1.00 83.88 102 LYS A O 1
ATOM 828 N N . ILE A 1 103 ? -15.080 -1.527 19.116 1.00 86.06 103 ILE A N 1
ATOM 829 C CA . ILE A 1 103 ? -16.166 -0.674 18.608 1.00 86.06 103 ILE A CA 1
ATOM 830 C C . ILE A 1 103 ? -15.621 0.360 17.621 1.00 86.06 103 ILE A C 1
ATOM 832 O O . ILE A 1 103 ? -16.193 0.528 16.546 1.00 86.06 103 ILE A O 1
ATOM 836 N N . LYS A 1 104 ? -14.501 1.010 17.955 1.00 88.12 104 LYS A N 1
ATOM 837 C CA . LYS A 1 104 ? -13.869 2.022 17.105 1.00 88.12 104 LYS A CA 1
ATOM 838 C C . LYS A 1 104 ? -13.503 1.462 15.731 1.00 88.12 104 LYS A C 1
ATOM 840 O O . LYS A 1 104 ? -13.957 1.995 14.720 1.00 88.12 104 LYS A O 1
ATOM 845 N N . VAL A 1 105 ? -12.748 0.360 15.698 1.00 86.88 105 VAL A N 1
ATOM 846 C CA . VAL A 1 105 ? -12.324 -0.270 14.438 1.00 86.88 105 VAL A CA 1
ATOM 847 C C . VAL A 1 105 ? -13.541 -0.694 13.620 1.00 86.88 105 VAL A C 1
ATOM 849 O O . VAL A 1 105 ? -13.614 -0.409 12.428 1.00 86.88 105 VAL A O 1
ATOM 852 N N . LYS A 1 106 ? -14.539 -1.317 14.257 1.00 84.00 106 LYS A N 1
ATOM 853 C CA . LYS A 1 106 ? -15.776 -1.721 13.579 1.00 84.00 106 LYS A CA 1
ATOM 854 C C . LYS A 1 106 ? -16.522 -0.557 12.949 1.00 84.00 106 LYS A C 1
ATOM 856 O O . LYS A 1 106 ? -16.938 -0.677 11.803 1.00 84.00 106 LYS A O 1
ATOM 861 N N . ALA A 1 107 ? -16.719 0.531 13.690 1.00 85.06 107 ALA A N 1
ATOM 862 C CA . ALA A 1 107 ? -17.465 1.685 13.208 1.00 85.06 107 ALA A CA 1
ATOM 863 C C . ALA A 1 107 ? -16.778 2.309 11.987 1.00 85.06 107 ALA A C 1
ATOM 865 O O . ALA A 1 107 ? -17.425 2.535 10.966 1.00 85.06 107 ALA A O 1
ATOM 866 N N . GLN A 1 108 ? -15.456 2.495 12.058 1.00 87.62 108 GLN A N 1
ATOM 867 C CA . GLN A 1 108 ? -14.676 3.041 10.948 1.00 87.62 108 GLN A CA 1
ATOM 868 C C . GLN A 1 108 ? -14.694 2.117 9.727 1.00 87.62 108 GLN A C 1
ATOM 870 O O . GLN A 1 108 ? -14.958 2.572 8.617 1.00 87.62 108 GLN A O 1
ATOM 875 N N . VAL A 1 109 ? -14.495 0.808 9.916 1.00 84.56 109 VAL A N 1
ATOM 876 C CA . VAL A 1 109 ? -14.599 -0.167 8.821 1.00 84.56 109 VAL A CA 1
ATOM 877 C C . VAL A 1 109 ? -15.994 -0.135 8.207 1.00 84.56 109 VAL A C 1
ATOM 879 O O . VAL A 1 109 ? -16.122 -0.023 6.994 1.00 84.56 109 VAL A O 1
ATOM 882 N N . ALA A 1 110 ? -17.050 -0.219 9.012 1.00 82.44 110 ALA A N 1
ATOM 883 C CA . ALA A 1 110 ? -18.415 -0.286 8.503 1.00 82.44 110 ALA A CA 1
ATOM 884 C C . ALA A 1 110 ? -18.786 0.931 7.649 1.00 82.44 110 ALA A C 1
ATOM 886 O O . ALA A 1 110 ? -19.494 0.771 6.654 1.00 82.44 110 ALA A O 1
ATOM 887 N N . TYR A 1 111 ? -18.268 2.102 8.018 1.00 82.56 111 TYR A N 1
ATOM 888 C CA . TYR A 1 111 ? -18.522 3.361 7.337 1.00 82.56 111 TYR A CA 1
ATOM 889 C C . TYR A 1 111 ? -17.653 3.555 6.082 1.00 82.56 111 TYR A C 1
ATOM 891 O O . TYR A 1 111 ? -18.176 3.816 5.002 1.00 82.56 111 TYR A O 1
ATOM 899 N N . PHE A 1 112 ? -16.331 3.379 6.188 1.00 84.94 112 PHE A N 1
ATOM 900 C CA . PHE A 1 112 ? -15.393 3.749 5.118 1.00 84.94 112 PHE A CA 1
ATOM 901 C C . PHE A 1 112 ? -15.044 2.611 4.147 1.00 84.94 112 PHE A C 1
ATOM 903 O O . PHE A 1 112 ? -14.462 2.869 3.094 1.00 84.94 112 PHE A O 1
ATOM 910 N N . TYR A 1 113 ? -15.390 1.353 4.452 1.00 83.88 113 TYR A N 1
ATOM 911 C CA . TYR A 1 113 ? -14.928 0.189 3.680 1.00 83.88 113 TYR A CA 1
ATOM 912 C C . TYR A 1 113 ? -15.209 0.291 2.182 1.00 83.88 113 TYR A C 1
ATOM 914 O O . TYR A 1 113 ? -14.327 0.030 1.364 1.00 83.88 113 TYR A O 1
ATOM 922 N N . THR A 1 114 ? -16.449 0.624 1.822 1.00 83.50 114 THR A N 1
ATOM 923 C CA . THR A 1 114 ? -16.876 0.659 0.420 1.00 83.50 114 THR A CA 1
ATOM 924 C C . THR A 1 114 ? -16.118 1.728 -0.352 1.00 83.50 114 THR A C 1
ATOM 926 O O . THR A 1 114 ? -15.697 1.471 -1.476 1.00 83.50 114 THR A O 1
ATOM 929 N N . GLU A 1 115 ? -15.903 2.890 0.259 1.00 86.00 115 GLU A N 1
ATOM 930 C CA . GLU A 1 115 ? -15.236 4.007 -0.399 1.00 86.00 115 GLU A CA 1
ATOM 931 C C . GLU A 1 115 ? -13.740 3.744 -0.560 1.00 86.00 115 GLU A C 1
ATOM 933 O O . GLU A 1 115 ? -13.232 3.800 -1.675 1.00 86.00 115 GLU A O 1
ATOM 938 N N . ILE A 1 116 ? -13.060 3.287 0.496 1.00 88.88 116 ILE A N 1
ATOM 939 C CA . ILE A 1 116 ? -11.643 2.898 0.413 1.00 88.88 116 ILE A CA 1
ATOM 940 C C . ILE A 1 116 ? -11.438 1.807 -0.646 1.00 88.88 116 ILE A C 1
ATOM 942 O O . ILE A 1 116 ? -10.483 1.854 -1.420 1.00 88.88 116 ILE A O 1
ATOM 946 N N . LYS A 1 117 ? -12.359 0.840 -0.748 1.00 87.69 117 LYS A N 1
ATOM 947 C CA . LYS A 1 117 ? -12.289 -0.195 -1.785 1.00 87.69 117 LYS A CA 1
ATOM 948 C C . LYS A 1 117 ? -12.389 0.389 -3.199 1.00 87.69 117 LYS A C 1
ATOM 950 O O . LYS A 1 117 ? -11.675 -0.086 -4.078 1.00 87.69 117 LYS A O 1
ATOM 955 N N . LYS A 1 118 ? -13.246 1.389 -3.431 1.00 89.19 118 LYS A N 1
ATOM 956 C CA . LYS A 1 118 ? -13.322 2.075 -4.732 1.00 89.19 118 LYS A CA 1
ATOM 957 C C . LYS A 1 118 ? -12.029 2.823 -5.040 1.00 89.19 118 LYS A C 1
ATOM 959 O O . LYS A 1 118 ? -11.558 2.726 -6.167 1.00 89.19 118 LYS A O 1
ATOM 964 N N . LEU A 1 119 ? -11.437 3.502 -4.056 1.00 90.75 119 LEU A N 1
ATOM 965 C CA . LEU A 1 119 ? -10.162 4.207 -4.233 1.00 90.75 119 LEU A CA 1
ATOM 966 C C . LEU A 1 119 ? -9.050 3.246 -4.670 1.00 90.75 119 LEU A C 1
ATOM 968 O O . LEU A 1 119 ? -8.368 3.499 -5.660 1.00 90.75 119 LEU A O 1
ATOM 972 N N . PHE A 1 120 ? -8.937 2.081 -4.025 1.00 91.00 120 PHE A N 1
ATOM 973 C CA . PHE A 1 120 ? -7.990 1.049 -4.459 1.00 91.00 120 PHE A CA 1
ATOM 974 C C . PHE A 1 120 ? -8.295 0.500 -5.861 1.00 91.00 120 PHE A C 1
ATOM 976 O O . PHE A 1 120 ? -7.375 0.291 -6.646 1.00 91.00 120 PHE A O 1
ATOM 983 N N . GLN A 1 121 ? -9.569 0.327 -6.225 1.00 90.19 121 GLN A N 1
ATOM 984 C CA . GLN A 1 121 ? -9.941 -0.076 -7.588 1.00 90.19 121 GLN A CA 1
ATOM 985 C C . GLN A 1 121 ? -9.564 0.980 -8.637 1.00 90.19 121 GLN A C 1
ATOM 987 O O . GLN A 1 121 ? -9.153 0.625 -9.737 1.00 90.19 121 GLN A O 1
ATOM 992 N N . GLN A 1 122 ? -9.693 2.268 -8.313 1.00 91.12 122 GLN A N 1
ATOM 993 C CA . GLN A 1 122 ? -9.285 3.367 -9.191 1.00 91.12 122 GLN A CA 1
ATOM 994 C C . GLN A 1 122 ? -7.761 3.445 -9.343 1.00 91.12 122 GLN A C 1
ATOM 996 O O . GLN A 1 122 ? -7.273 3.766 -10.427 1.00 91.12 122 GLN A O 1
ATOM 1001 N N . LEU A 1 123 ? -7.003 3.130 -8.288 1.00 89.69 123 LEU A N 1
ATOM 1002 C CA . LEU A 1 123 ? -5.549 2.976 -8.381 1.00 89.69 123 LEU A CA 1
ATOM 1003 C C . LEU A 1 123 ? -5.179 1.849 -9.346 1.00 89.69 123 LEU A C 1
ATOM 1005 O O . LEU A 1 123 ? -4.409 2.085 -10.273 1.00 89.69 123 LEU A O 1
ATOM 1009 N N . ASP A 1 124 ? -5.796 0.674 -9.206 1.00 88.94 124 ASP A N 1
ATOM 1010 C CA . ASP A 1 124 ? -5.512 -0.479 -10.072 1.00 88.94 124 ASP A CA 1
ATOM 1011 C C . ASP A 1 124 ? -5.911 -0.258 -11.539 1.00 88.94 124 ASP A C 1
ATOM 1013 O O . ASP A 1 124 ? -5.304 -0.827 -12.446 1.00 88.94 124 ASP A O 1
ATOM 1017 N N . GLN A 1 125 ? -6.926 0.575 -11.794 1.00 91.62 125 GLN A N 1
ATOM 1018 C CA . GLN A 1 125 ? -7.303 0.981 -13.152 1.00 91.62 125 GLN A CA 1
ATOM 1019 C C . GLN A 1 125 ? -6.249 1.880 -13.808 1.00 91.62 125 GLN A C 1
ATOM 1021 O O . GLN A 1 125 ? -6.070 1.809 -15.024 1.00 91.62 125 GLN A O 1
ATOM 1026 N N . ARG A 1 126 ? -5.567 2.727 -13.026 1.00 89.06 126 ARG A N 1
ATOM 1027 C CA . ARG A 1 126 ? -4.483 3.592 -13.518 1.00 89.06 126 ARG A CA 1
ATOM 1028 C C . ARG A 1 126 ? -3.182 2.817 -13.681 1.00 89.06 126 ARG A C 1
ATOM 1030 O O . ARG A 1 126 ? -2.528 2.929 -14.714 1.00 89.06 126 ARG A O 1
ATOM 1037 N N . VAL A 1 127 ? -2.818 2.041 -12.666 1.00 84.88 127 VAL A N 1
ATOM 1038 C CA . VAL A 1 127 ? -1.591 1.248 -12.618 1.00 84.88 127 VAL A CA 1
ATOM 1039 C C . VAL A 1 127 ? -1.944 -0.133 -12.055 1.00 84.88 127 VAL A C 1
ATOM 1041 O O . VAL A 1 127 ? -2.269 -0.239 -10.874 1.00 84.88 127 VAL A O 1
ATOM 1044 N N . PRO A 1 128 ? -1.911 -1.200 -12.873 1.00 88.50 128 PRO A N 1
ATOM 1045 C CA . PRO A 1 128 ? -2.287 -2.536 -12.420 1.00 88.50 128 PRO A CA 1
ATOM 1046 C C . PRO A 1 128 ? -1.441 -3.050 -11.244 1.00 88.50 128 PRO A C 1
ATOM 1048 O O . PRO A 1 128 ? -0.220 -2.901 -11.242 1.00 88.50 128 PRO A O 1
ATOM 1051 N N . ASN A 1 129 ? -2.089 -3.763 -10.315 1.00 86.12 129 ASN A N 1
ATOM 1052 C CA . ASN A 1 129 ? -1.508 -4.413 -9.124 1.00 86.12 129 ASN A CA 1
ATOM 1053 C C . ASN A 1 129 ? -1.021 -3.470 -8.008 1.00 86.12 129 ASN A C 1
ATOM 1055 O O . ASN A 1 129 ? -0.439 -3.936 -7.026 1.00 86.12 129 ASN A O 1
ATOM 1059 N N . THR A 1 130 ? -1.275 -2.168 -8.113 1.00 87.06 130 THR A N 1
ATOM 1060 C CA . THR A 1 130 ? -0.897 -1.182 -7.094 1.00 87.06 130 THR A CA 1
ATOM 1061 C C . THR A 1 130 ? -1.513 -1.490 -5.730 1.00 87.06 130 THR A C 1
ATOM 1063 O O . THR A 1 130 ? -0.815 -1.452 -4.716 1.00 87.06 130 THR A O 1
ATOM 1066 N N . SER A 1 131 ? -2.798 -1.854 -5.672 1.00 89.00 131 SER A N 1
ATOM 1067 C CA . SER A 1 131 ? -3.461 -2.170 -4.401 1.00 89.00 131 SER A CA 1
ATOM 1068 C C . SER A 1 131 ? -2.861 -3.403 -3.720 1.00 89.00 131 SER A C 1
ATOM 1070 O O . SER A 1 131 ? -2.641 -3.394 -2.509 1.00 89.00 131 SER A O 1
ATOM 1072 N N . GLU A 1 132 ? -2.530 -4.442 -4.490 1.00 87.50 132 GLU A N 1
ATOM 1073 C CA . GLU A 1 132 ? -1.923 -5.673 -3.979 1.00 87.50 132 GLU A CA 1
ATOM 1074 C C . GLU A 1 132 ? -0.520 -5.421 -3.419 1.00 87.50 132 GLU A C 1
ATOM 1076 O O . GLU A 1 132 ? -0.184 -5.919 -2.342 1.00 87.50 132 GLU A O 1
ATOM 1081 N N . ILE A 1 133 ? 0.276 -4.595 -4.102 1.00 86.75 133 ILE A N 1
ATOM 1082 C CA . ILE A 1 133 ? 1.583 -4.147 -3.613 1.00 86.75 133 ILE A CA 1
ATOM 1083 C C . ILE A 1 133 ? 1.434 -3.446 -2.257 1.00 86.75 133 ILE A C 1
ATOM 1085 O O . ILE A 1 133 ? 2.074 -3.853 -1.285 1.00 86.75 133 ILE A O 1
ATOM 1089 N N . ILE A 1 134 ? 0.528 -2.467 -2.157 1.00 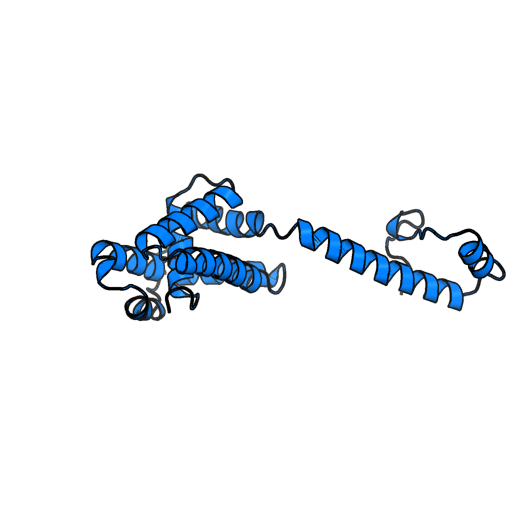87.44 134 ILE A N 1
ATOM 1090 C CA . ILE A 1 134 ? 0.261 -1.732 -0.911 1.00 87.44 134 ILE A CA 1
ATOM 1091 C C . ILE A 1 134 ? -0.151 -2.692 0.212 1.00 87.44 134 ILE A C 1
ATOM 1093 O O . ILE A 1 134 ? 0.359 -2.614 1.333 1.00 87.44 134 ILE A O 1
ATOM 1097 N N . PHE A 1 135 ? -1.056 -3.630 -0.075 1.00 87.88 135 PHE A N 1
ATOM 1098 C CA . PHE A 1 135 ? -1.538 -4.593 0.917 1.00 87.88 135 PHE A CA 1
ATOM 1099 C C . PHE A 1 135 ? -0.405 -5.482 1.435 1.00 87.88 135 PHE A C 1
ATOM 1101 O O . PHE A 1 135 ? -0.344 -5.764 2.636 1.00 87.88 135 PHE A O 1
ATOM 1108 N N . ASN A 1 136 ? 0.506 -5.894 0.554 1.00 86.25 136 ASN A N 1
ATOM 1109 C CA . ASN A 1 136 ? 1.653 -6.722 0.907 1.00 86.25 136 ASN A CA 1
ATOM 1110 C C . ASN A 1 136 ? 2.698 -5.965 1.734 1.00 86.25 136 ASN A C 1
ATOM 1112 O O . ASN A 1 136 ? 3.262 -6.549 2.662 1.00 86.25 136 ASN A O 1
ATOM 1116 N N . GLU A 1 137 ? 2.926 -4.678 1.478 1.00 86.00 137 GLU A N 1
ATOM 1117 C CA . GLU A 1 137 ? 3.823 -3.860 2.301 1.00 86.00 137 GLU A CA 1
ATOM 1118 C C . GLU A 1 137 ? 3.289 -3.681 3.723 1.00 86.00 137 GLU A C 1
ATOM 1120 O O . GLU A 1 137 ? 3.993 -3.964 4.697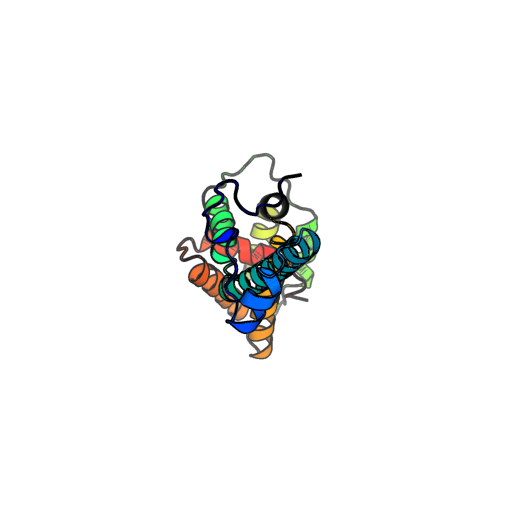 1.00 86.00 137 GLU A O 1
ATOM 1125 N N . VAL A 1 138 ? 2.009 -3.320 3.854 1.00 87.44 138 VAL A N 1
ATOM 1126 C CA . VAL A 1 138 ? 1.347 -3.202 5.161 1.00 87.44 138 VAL A CA 1
ATOM 1127 C C . VAL A 1 138 ? 1.363 -4.547 5.893 1.00 87.44 138 VAL A C 1
ATOM 1129 O O . VAL A 1 138 ? 1.671 -4.599 7.086 1.00 87.44 138 VAL A O 1
ATOM 1132 N N . LYS A 1 139 ? 1.093 -5.657 5.186 1.00 87.19 139 LYS A N 1
ATOM 1133 C CA . LYS A 1 139 ? 1.163 -7.015 5.752 1.00 87.19 139 LYS A CA 1
ATOM 1134 C C . LYS A 1 139 ? 2.572 -7.360 6.221 1.00 87.19 139 LYS A C 1
ATOM 1136 O O . LYS A 1 139 ? 2.728 -7.905 7.311 1.00 87.19 139 LYS A O 1
ATOM 1141 N N . THR A 1 140 ? 3.593 -7.014 5.445 1.00 87.56 140 THR A N 1
ATOM 1142 C CA . THR A 1 140 ? 4.997 -7.249 5.801 1.00 87.56 140 THR A CA 1
ATOM 1143 C C . THR A 1 140 ? 5.373 -6.490 7.066 1.00 87.56 140 THR A C 1
ATOM 1145 O O . THR A 1 140 ? 5.914 -7.088 7.998 1.00 87.56 140 THR A O 1
ATOM 1148 N N . TYR A 1 141 ? 5.035 -5.201 7.149 1.00 89.06 141 TYR A N 1
ATOM 1149 C CA . TYR A 1 141 ? 5.345 -4.401 8.330 1.00 89.06 141 TYR A CA 1
ATOM 1150 C C . TYR A 1 141 ? 4.588 -4.886 9.572 1.00 89.06 141 TYR A C 1
ATOM 1152 O O . TYR A 1 141 ? 5.181 -5.032 10.639 1.00 89.06 141 TYR A O 1
ATOM 1160 N N . TYR A 1 142 ? 3.316 -5.261 9.427 1.00 89.50 142 TYR A N 1
ATOM 1161 C CA . TYR A 1 142 ? 2.571 -5.917 10.499 1.00 89.50 142 TYR A CA 1
ATOM 1162 C C . TYR A 1 142 ? 3.260 -7.194 11.007 1.00 89.50 142 TYR A C 1
ATOM 1164 O O . TYR A 1 142 ? 3.395 -7.374 12.215 1.00 89.50 142 TYR A O 1
ATOM 1172 N N . LEU A 1 143 ? 3.704 -8.084 10.110 1.00 88.19 143 LEU A N 1
ATOM 1173 C CA . LEU A 1 143 ? 4.353 -9.339 10.502 1.00 88.19 143 LEU A CA 1
ATOM 1174 C C . LEU A 1 143 ? 5.674 -9.091 11.238 1.00 88.19 143 LEU A C 1
ATOM 1176 O O . LEU A 1 143 ? 5.992 -9.826 12.172 1.00 88.19 143 LEU A O 1
ATOM 1180 N N . ILE A 1 144 ? 6.411 -8.041 10.859 1.00 88.50 144 ILE A N 1
ATOM 1181 C CA . ILE A 1 144 ? 7.595 -7.586 11.596 1.00 88.50 144 ILE A CA 1
ATOM 1182 C C . ILE A 1 144 ? 7.199 -7.195 13.023 1.00 88.50 144 ILE A C 1
ATOM 1184 O O . ILE A 1 144 ? 7.784 -7.716 13.964 1.00 88.50 144 ILE A O 1
ATOM 1188 N N . LEU A 1 145 ? 6.171 -6.361 13.202 1.00 89.81 145 LEU A N 1
ATOM 1189 C CA . LEU A 1 145 ? 5.708 -5.933 14.529 1.00 89.81 145 LEU A CA 1
ATOM 1190 C C . LEU A 1 145 ? 5.173 -7.102 15.379 1.00 89.81 145 LEU A C 1
ATOM 1192 O O . LEU A 1 145 ? 5.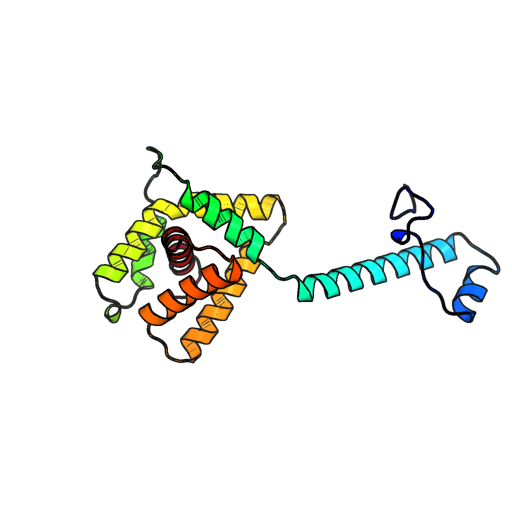443 -7.172 16.576 1.00 89.81 145 LEU A O 1
ATOM 1196 N N . LYS A 1 146 ? 4.457 -8.052 14.762 1.00 87.88 146 LYS A N 1
ATOM 1197 C CA . LYS A 1 146 ? 3.966 -9.275 15.422 1.00 87.88 146 LYS A CA 1
ATOM 1198 C C . LYS A 1 146 ? 5.123 -10.147 15.915 1.00 87.88 146 LYS A C 1
ATOM 1200 O O . LYS A 1 146 ? 5.038 -10.708 17.002 1.00 87.88 146 LYS A O 1
ATOM 1205 N N . ARG A 1 147 ? 6.212 -10.246 15.143 1.00 91.12 147 ARG A N 1
ATOM 1206 C CA . ARG A 1 147 ? 7.421 -10.996 15.527 1.00 91.12 147 ARG A CA 1
ATOM 1207 C C . ARG A 1 147 ? 8.102 -10.415 16.768 1.00 91.12 147 ARG A C 1
ATOM 1209 O O . ARG A 1 147 ? 8.672 -11.176 17.542 1.00 91.12 147 ARG A O 1
ATOM 1216 N N . GLU A 1 148 ? 7.984 -9.108 16.987 1.00 92.94 148 GLU A N 1
ATOM 1217 C CA . GLU A 1 148 ? 8.472 -8.433 18.198 1.00 92.94 148 GLU A CA 1
ATOM 1218 C C . GLU A 1 148 ? 7.536 -8.614 19.416 1.00 92.94 148 GLU A C 1
ATOM 1220 O O . GLU A 1 148 ? 7.774 -8.031 20.468 1.00 92.94 148 GLU A O 1
ATOM 1225 N N . ASN A 1 149 ? 6.489 -9.447 19.306 1.00 89.19 149 ASN A N 1
ATOM 1226 C CA . ASN A 1 149 ? 5.502 -9.741 20.357 1.00 89.19 149 ASN A CA 1
ATOM 1227 C C . ASN A 1 149 ? 4.727 -8.513 20.868 1.00 89.19 149 ASN A C 1
ATOM 1229 O O . ASN A 1 149 ? 4.303 -8.478 22.023 1.00 89.19 149 ASN A O 1
ATOM 1233 N N . LEU A 1 150 ? 4.519 -7.516 20.005 1.00 89.12 150 LEU A N 1
ATOM 1234 C CA . LEU A 1 150 ? 3.699 -6.350 20.325 1.00 89.12 150 LEU A CA 1
ATOM 1235 C C . LEU A 1 150 ? 2.209 -6.713 20.419 1.00 89.12 150 LEU A C 1
ATOM 1237 O O . LEU A 1 150 ? 1.698 -7.551 19.671 1.00 89.12 150 LEU A O 1
ATOM 1241 N N . SER A 1 151 ? 1.490 -6.030 21.309 1.00 88.44 151 SER A N 1
ATOM 1242 C CA . SER A 1 151 ? 0.033 -6.131 21.429 1.00 88.44 151 SER A CA 1
ATOM 1243 C C . SER A 1 151 ? -0.682 -5.536 20.211 1.00 88.44 151 SER A C 1
ATOM 1245 O O . SER A 1 151 ? -0.144 -4.691 19.493 1.00 88.44 151 SER A O 1
ATOM 1247 N N . GLN A 1 152 ? -1.946 -5.911 19.989 1.00 85.69 152 GLN A N 1
ATOM 1248 C CA . GLN A 1 152 ? -2.732 -5.382 18.864 1.00 85.69 152 GLN A CA 1
ATOM 1249 C C . GLN A 1 152 ? -2.845 -3.849 18.877 1.00 85.69 152 GLN A C 1
ATOM 1251 O O . GLN A 1 152 ? -2.819 -3.231 17.812 1.00 85.69 152 GLN A O 1
ATOM 1256 N N . SER A 1 153 ? -2.934 -3.245 20.065 1.00 87.38 153 SER A N 1
ATOM 1257 C CA . SER A 1 153 ? -2.979 -1.791 20.254 1.00 87.38 153 SER A CA 1
ATOM 1258 C C . SER A 1 153 ? -1.646 -1.117 19.918 1.00 87.38 153 SER A C 1
ATOM 1260 O O . SER A 1 153 ? -1.633 -0.044 19.315 1.00 87.38 153 SER A O 1
ATOM 1262 N N . GLU A 1 154 ? -0.517 -1.736 20.265 1.00 90.50 154 GLU A N 1
ATOM 1263 C CA . GLU A 1 154 ? 0.810 -1.228 19.896 1.00 90.50 154 GLU A CA 1
ATOM 1264 C C . GLU A 1 154 ? 1.025 -1.329 18.387 1.00 90.50 154 GLU A C 1
ATOM 1266 O O . GLU A 1 154 ? 1.368 -0.335 17.748 1.00 90.50 154 GLU A O 1
ATOM 1271 N N . ILE A 1 155 ? 0.736 -2.494 17.800 1.00 91.38 155 ILE A N 1
ATOM 1272 C CA . ILE A 1 155 ? 0.812 -2.720 16.352 1.00 91.38 155 ILE A CA 1
ATOM 1273 C C . ILE A 1 155 ? -0.040 -1.692 15.601 1.00 91.38 155 ILE A C 1
ATOM 1275 O O . ILE A 1 155 ? 0.422 -1.094 14.632 1.00 91.38 155 ILE A O 1
ATOM 1279 N N . TYR A 1 156 ? -1.265 -1.451 16.070 1.00 91.00 156 TYR A N 1
ATOM 1280 C CA . TYR A 1 156 ? -2.163 -0.446 15.510 1.00 91.00 156 TYR A CA 1
ATOM 1281 C C . TYR A 1 156 ? -1.523 0.945 15.463 1.00 91.00 156 TYR A C 1
ATOM 1283 O O . TYR A 1 156 ? -1.480 1.575 14.407 1.00 91.00 156 TYR A O 1
ATOM 1291 N N . ASN A 1 157 ? -0.968 1.405 16.587 1.00 91.94 157 ASN A N 1
ATOM 1292 C CA . ASN A 1 157 ? -0.319 2.712 16.668 1.00 91.94 157 ASN A CA 1
ATOM 1293 C C . ASN A 1 157 ? 0.931 2.790 15.777 1.00 91.94 157 ASN A C 1
ATOM 1295 O O . ASN A 1 157 ? 1.168 3.812 15.130 1.00 91.94 157 ASN A O 1
ATOM 1299 N N . HIS A 1 158 ? 1.713 1.711 15.702 1.00 92.62 158 HIS A N 1
ATOM 1300 C CA . HIS A 1 158 ? 2.874 1.634 14.819 1.00 92.62 158 HIS A CA 1
ATOM 1301 C C . HIS A 1 158 ? 2.487 1.712 13.340 1.00 92.62 158 HIS A C 1
ATOM 1303 O O . HIS A 1 158 ? 3.127 2.449 12.594 1.00 92.62 158 HIS A O 1
ATOM 1309 N N . LEU A 1 159 ? 1.421 1.026 12.919 1.00 91.62 159 LEU A N 1
ATOM 1310 C CA . LEU A 1 159 ? 0.916 1.097 11.546 1.00 91.62 159 LEU A CA 1
ATOM 1311 C C . LEU A 1 159 ? 0.450 2.513 11.185 1.00 91.62 159 LEU A C 1
ATOM 1313 O O . LEU A 1 159 ? 0.799 3.009 10.116 1.00 91.62 159 LEU A O 1
ATOM 1317 N N . ILE A 1 160 ? -0.260 3.197 12.089 1.0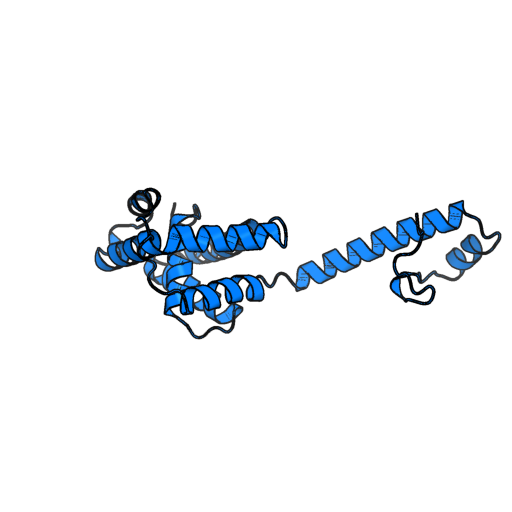0 92.12 160 ILE A N 1
ATOM 1318 C CA . ILE A 1 160 ? -0.683 4.593 11.878 1.00 92.12 160 ILE A CA 1
ATOM 1319 C C . ILE A 1 160 ? 0.539 5.497 11.698 1.00 92.12 160 ILE A C 1
ATOM 1321 O O . ILE A 1 160 ? 0.600 6.289 10.757 1.00 92.12 160 ILE A O 1
ATOM 1325 N N . ASN A 1 161 ? 1.530 5.373 12.582 1.00 90.94 161 ASN A N 1
ATOM 1326 C CA . ASN A 1 161 ? 2.743 6.186 12.521 1.00 90.94 161 ASN A CA 1
ATOM 1327 C C . ASN A 1 161 ? 3.572 5.904 11.265 1.00 90.94 161 ASN A C 1
ATOM 1329 O O . ASN A 1 161 ? 4.129 6.835 10.684 1.00 90.94 161 ASN A O 1
ATOM 1333 N N . TRP A 1 162 ? 3.631 4.648 10.828 1.00 88.62 162 TRP A N 1
ATOM 1334 C CA . TRP A 1 162 ? 4.310 4.258 9.598 1.00 88.62 162 TRP A CA 1
ATOM 1335 C C . TRP A 1 162 ? 3.642 4.879 8.372 1.00 88.62 162 TRP A C 1
ATOM 1337 O O . TRP A 1 162 ? 4.323 5.546 7.598 1.00 88.62 162 TRP A O 1
ATOM 1347 N N . ILE A 1 163 ? 2.311 4.773 8.258 1.00 88.00 163 ILE A N 1
ATOM 1348 C CA . ILE A 1 163 ? 1.546 5.422 7.184 1.00 88.00 163 ILE A CA 1
ATOM 1349 C C . ILE A 1 163 ? 1.837 6.926 7.159 1.00 88.00 163 ILE A C 1
ATOM 1351 O O . ILE A 1 163 ? 2.255 7.443 6.129 1.00 88.00 163 ILE A O 1
ATOM 1355 N N . LYS A 1 164 ? 1.710 7.614 8.300 1.00 87.75 164 LYS A N 1
ATOM 1356 C CA . LYS A 1 164 ? 1.951 9.064 8.402 1.00 87.75 164 LYS A CA 1
ATOM 1357 C C . LYS A 1 164 ? 3.370 9.468 8.007 1.00 87.75 164 LYS A C 1
ATOM 1359 O O . LYS A 1 164 ? 3.565 10.479 7.340 1.00 87.75 164 LYS A O 1
ATOM 1364 N N . THR A 1 165 ? 4.365 8.698 8.443 1.00 85.81 165 THR A N 1
ATOM 1365 C CA . THR A 1 165 ? 5.776 8.999 8.162 1.00 85.81 165 THR A CA 1
ATOM 1366 C C . THR A 1 165 ? 6.070 8.863 6.673 1.00 85.81 165 THR A C 1
ATOM 1368 O O . THR A 1 165 ? 6.717 9.737 6.099 1.00 85.81 165 THR A O 1
ATOM 1371 N N . ASN A 1 166 ? 5.553 7.807 6.043 1.00 79.94 166 ASN A N 1
ATOM 1372 C CA . ASN A 1 166 ? 5.786 7.533 4.628 1.00 79.94 166 ASN A CA 1
ATOM 1373 C C . ASN A 1 166 ? 5.043 8.512 3.717 1.00 79.94 166 ASN A C 1
ATOM 1375 O O . ASN A 1 166 ? 5.611 8.983 2.740 1.00 79.94 166 ASN A O 1
ATOM 1379 N N . THR A 1 167 ? 3.809 8.893 4.051 1.00 80.50 167 THR A N 1
ATOM 1380 C CA . THR A 1 167 ? 3.039 9.848 3.237 1.00 80.50 167 THR A CA 1
ATOM 1381 C C . THR A 1 167 ? 3.356 11.312 3.537 1.00 80.50 167 THR A C 1
ATOM 1383 O O . THR A 1 167 ? 2.914 12.199 2.809 1.00 80.50 167 THR A O 1
ATOM 1386 N N . LYS A 1 168 ? 4.127 11.583 4.601 1.00 80.38 168 LYS A N 1
ATOM 1387 C CA . LYS A 1 168 ? 4.347 12.926 5.169 1.00 80.38 168 LYS A CA 1
ATOM 1388 C C . LYS A 1 168 ? 3.039 13.625 5.561 1.00 80.38 168 LYS A C 1
ATOM 1390 O O . LYS A 1 168 ? 2.999 14.853 5.643 1.00 80.38 168 LYS A O 1
ATOM 1395 N N . GLU A 1 169 ? 1.988 12.851 5.825 1.00 74.19 169 GLU A N 1
ATOM 1396 C CA . GLU A 1 169 ? 0.676 13.374 6.184 1.00 74.19 169 GLU A CA 1
ATOM 1397 C C . GLU A 1 169 ? 0.519 13.583 7.686 1.00 74.19 169 GLU A C 1
ATOM 1399 O O . GLU A 1 169 ? 0.952 12.786 8.526 1.00 74.19 169 GLU A O 1
ATOM 1404 N N . THR A 1 170 ? -0.167 14.669 8.036 1.00 73.88 170 THR A N 1
ATOM 1405 C CA . THR A 1 170 ? -0.448 15.014 9.438 1.00 73.88 170 THR A CA 1
ATOM 1406 C C . THR A 1 170 ? -1.845 14.585 9.882 1.00 73.88 170 THR A C 1
ATOM 1408 O O . THR A 1 170 ? -2.094 14.481 11.091 1.00 73.88 170 THR A O 1
ATOM 1411 N N . ASN A 1 171 ? -2.739 14.261 8.937 1.00 79.69 171 ASN A N 1
ATOM 1412 C CA . ASN A 1 171 ? -4.102 13.841 9.242 1.00 79.69 171 ASN A CA 1
ATOM 1413 C C . ASN A 1 171 ? -4.123 12.447 9.883 1.00 79.69 171 ASN A C 1
ATOM 1415 O O . ASN A 1 171 ? -4.132 11.407 9.225 1.00 79.69 171 ASN A O 1
ATOM 1419 N N . SER A 1 172 ? -4.144 12.443 11.214 1.00 81.75 172 SER A N 1
ATOM 1420 C CA . SER A 1 172 ? -4.085 11.210 11.998 1.00 81.75 172 SER A CA 1
ATOM 1421 C C . SER A 1 172 ? -5.379 10.401 11.907 1.00 81.75 172 SER A C 1
ATOM 1423 O O . SER A 1 172 ? -5.319 9.183 12.014 1.00 81.75 172 SER A O 1
ATOM 1425 N N . VAL A 1 173 ? -6.521 11.049 11.654 1.00 86.56 173 VAL A N 1
ATOM 1426 C CA . VAL A 1 173 ? -7.828 10.380 11.564 1.00 86.56 173 VAL A CA 1
ATOM 1427 C C . VAL A 1 173 ? -7.954 9.604 10.254 1.00 86.56 173 VAL A C 1
ATOM 1429 O O . VAL A 1 173 ? -8.373 8.451 10.261 1.00 86.56 173 VAL A O 1
ATOM 1432 N N . ALA A 1 174 ? -7.547 10.194 9.130 1.00 88.44 174 ALA A N 1
ATOM 1433 C CA . ALA A 1 174 ? -7.576 9.516 7.836 1.00 88.44 174 ALA A CA 1
ATOM 1434 C C . ALA A 1 174 ? -6.601 8.322 7.793 1.00 88.44 174 ALA A C 1
ATOM 1436 O O . ALA A 1 174 ? -6.966 7.240 7.329 1.00 88.44 174 ALA A O 1
ATOM 1437 N N . ALA A 1 175 ? -5.397 8.478 8.358 1.00 90.25 175 ALA A N 1
ATOM 1438 C CA . ALA A 1 175 ? -4.453 7.371 8.517 1.00 90.25 175 ALA A CA 1
ATOM 1439 C C . ALA A 1 175 ? -5.025 6.253 9.409 1.00 90.25 175 ALA A C 1
ATOM 1441 O O . ALA A 1 175 ? -4.897 5.074 9.086 1.00 90.25 175 ALA A O 1
ATOM 1442 N N . GLU A 1 176 ? -5.697 6.616 10.504 1.00 91.44 176 GLU A N 1
ATOM 1443 C CA . GLU A 1 176 ? -6.369 5.675 11.401 1.00 91.44 176 GLU A CA 1
ATOM 1444 C C . GLU A 1 176 ? -7.447 4.854 10.679 1.00 91.44 176 GLU A C 1
ATOM 1446 O O . GLU A 1 176 ? -7.429 3.622 10.724 1.00 91.44 176 GLU A O 1
ATOM 1451 N N . VAL A 1 177 ? -8.328 5.531 9.942 1.00 90.62 177 VAL A N 1
ATOM 1452 C CA . VAL A 1 177 ? -9.379 4.911 9.127 1.00 90.62 177 VAL A CA 1
ATOM 1453 C C . VAL A 1 177 ? -8.791 3.910 8.128 1.00 90.62 177 VAL A C 1
ATOM 1455 O O . VAL A 1 177 ? -9.312 2.799 7.971 1.00 90.62 177 VAL A O 1
ATOM 1458 N N . LEU A 1 178 ? -7.679 4.267 7.485 1.00 90.75 178 LEU A N 1
ATOM 1459 C CA . LEU A 1 178 ? -6.995 3.393 6.540 1.00 90.75 178 LEU A CA 1
ATOM 1460 C C . LEU A 1 178 ? -6.380 2.158 7.230 1.00 90.75 178 LEU A C 1
ATOM 1462 O O . LEU A 1 178 ? -6.511 1.043 6.723 1.00 90.75 178 LEU A O 1
ATOM 1466 N N . VAL A 1 179 ? -5.796 2.304 8.426 1.00 91.75 179 VAL A N 1
ATOM 1467 C CA . VAL A 1 179 ? -5.331 1.156 9.231 1.00 91.75 179 VAL A CA 1
ATOM 1468 C C . VAL A 1 179 ? -6.491 0.241 9.617 1.00 91.75 179 VAL A C 1
ATOM 1470 O O . VAL A 1 179 ? -6.367 -0.980 9.506 1.00 91.75 179 VAL A O 1
ATOM 1473 N N . CYS A 1 180 ? -7.642 0.789 10.008 1.00 89.31 180 CYS A N 1
ATOM 1474 C CA . CYS A 1 180 ? -8.839 -0.005 10.287 1.00 89.31 180 CYS A CA 1
ATOM 1475 C C . CYS A 1 180 ? -9.300 -0.811 9.066 1.00 89.31 180 CYS A C 1
ATOM 1477 O O . CYS A 1 180 ? -9.653 -1.987 9.197 1.00 89.31 180 CYS A O 1
ATOM 1479 N N . PHE A 1 181 ? -9.233 -0.233 7.866 1.00 88.88 181 PHE A N 1
ATOM 1480 C CA . PHE A 1 181 ? -9.491 -0.970 6.631 1.00 88.88 181 PHE A CA 1
ATOM 1481 C C . PHE A 1 181 ? -8.512 -2.136 6.429 1.00 88.88 181 PHE A C 1
ATOM 1483 O O . PHE A 1 181 ? -8.951 -3.235 6.076 1.00 88.88 181 PHE A O 1
ATOM 1490 N N . PHE A 1 182 ? -7.214 -1.939 6.685 1.00 88.31 182 PHE A N 1
ATOM 1491 C CA . PHE A 1 182 ? -6.212 -3.004 6.570 1.00 88.31 182 PHE A CA 1
ATOM 1492 C C . PHE A 1 182 ? -6.377 -4.099 7.624 1.00 88.31 182 PHE A C 1
ATOM 1494 O O . PHE A 1 182 ? -6.245 -5.273 7.283 1.00 88.31 182 PHE A O 1
ATOM 1501 N N . ILE A 1 183 ? -6.748 -3.752 8.863 1.00 83.38 183 ILE A N 1
ATOM 1502 C CA . ILE A 1 183 ? -7.135 -4.733 9.890 1.00 83.38 183 ILE A CA 1
ATOM 1503 C C . ILE A 1 183 ? -8.215 -5.668 9.335 1.00 83.38 183 ILE A C 1
ATOM 1505 O O . ILE A 1 183 ? -8.124 -6.891 9.472 1.00 83.38 183 ILE A O 1
ATOM 1509 N N . GLN A 1 184 ? -9.226 -5.100 8.670 1.00 77.12 184 GLN A N 1
ATOM 1510 C CA . GLN A 1 184 ? -10.337 -5.884 8.147 1.00 77.12 184 GLN A CA 1
ATOM 1511 C C . GLN A 1 184 ? -9.999 -6.678 6.884 1.00 77.12 184 GLN A C 1
ATOM 1513 O O . GLN A 1 184 ? -10.387 -7.844 6.786 1.00 77.12 184 GLN A O 1
ATOM 1518 N N . ASN A 1 185 ? -9.351 -6.075 5.886 1.00 71.25 185 ASN A N 1
ATOM 1519 C CA . ASN A 1 185 ? -9.152 -6.723 4.584 1.00 71.25 185 ASN A CA 1
ATOM 1520 C C . ASN A 1 185 ? -7.931 -7.616 4.525 1.00 71.25 185 ASN A C 1
ATOM 1522 O O . ASN A 1 185 ? -7.966 -8.631 3.832 1.00 71.25 185 ASN A O 1
ATOM 1526 N N . CYS A 1 186 ? -6.875 -7.280 5.249 1.00 62.72 186 CYS A N 1
ATOM 1527 C CA . CYS A 1 186 ? -5.699 -8.113 5.240 1.00 62.72 186 CYS A CA 1
ATOM 1528 C C . CYS A 1 186 ? -5.905 -9.252 6.252 1.00 62.72 186 CYS A C 1
ATOM 1530 O O . CYS A 1 186 ? -6.417 -9.057 7.356 1.00 62.72 186 CYS A O 1
ATOM 1532 N N . GLU A 1 187 ? -5.464 -10.462 5.916 1.00 54.91 187 GLU A N 1
ATOM 1533 C CA . GLU A 1 187 ? -5.284 -11.579 6.872 1.00 54.91 187 GLU A CA 1
ATOM 1534 C C . GLU A 1 187 ? -4.279 -11.248 7.993 1.00 54.91 187 GLU A C 1
ATOM 1536 O O . GLU A 1 187 ? -3.962 -12.081 8.826 1.00 54.91 187 GLU A O 1
ATOM 1541 N N . VAL A 1 188 ? -3.761 -10.019 7.994 1.00 47.47 188 VAL A N 1
ATOM 1542 C CA . VAL A 1 188 ? -2.901 -9.384 8.989 1.00 47.47 188 VAL A CA 1
ATOM 1543 C C . VAL A 1 188 ? -3.340 -9.756 10.403 1.00 47.47 188 VAL A C 1
ATOM 1545 O O . VAL A 1 188 ? -2.567 -10.373 11.111 1.00 47.47 188 VAL A O 1
ATOM 1548 N N . TYR A 1 189 ? -4.589 -9.530 10.802 1.00 46.50 189 TYR A N 1
ATOM 1549 C CA . TYR A 1 189 ? -5.030 -9.827 12.176 1.00 46.50 189 TYR A CA 1
ATOM 1550 C C . TYR A 1 189 ? -5.575 -11.254 12.391 1.00 46.50 189 TYR A C 1
ATOM 1552 O O . TYR A 1 189 ? -6.280 -11.491 13.367 1.00 46.50 189 TYR A O 1
ATOM 1560 N N . SER A 1 190 ? -5.301 -12.183 11.469 1.00 41.94 190 SER A N 1
ATOM 1561 C CA . SER A 1 190 ? -5.719 -13.597 11.564 1.00 41.94 190 SER A CA 1
ATOM 1562 C C . SER A 1 190 ? -4.654 -14.477 12.231 1.00 41.94 190 SER A C 1
ATOM 1564 O O . SER A 1 190 ? -3.461 -14.075 12.298 1.00 41.94 190 SER A O 1
#

Organism: NCBI:txid1134687

InterPro domains:
  IPR003615 HNH nuclease [PF13391] (7-29)
  IPR046921 ABC-three component systems, C-terminal domain 11 [PF20277] (54-189)

pLDDT: mean 81.4, std 12.86, range [41.94, 94.88]